Protein AF-A0A383CFB6-F1 (afdb_monomer)

Sequence (200 aa):
MDIAASIQEVTEKVVLRMARSLIQETGEENLCLAGGVALNCVANGKILREGNQKNLWIQPAAGDAGGAIGAALAAYYLHFEQPRKQVSLGDSMRGGYLGPVFPNEDIITYLKEVGAQFEILQEENLVRKCVEILKEGKALGWFQGKMEFGPRALGARSIHGDPRLPQMQSILNKKVKFRESFRPFAPSVLSEDVTEWFDL

Secondary structure (DSSP, 8-state):
--HHHHHHHHHHHHHHHHHHHHHHHH--SEEEE-SGGGG-HHHHHHHHHHS--SEEEE-TTTTGGGHHHHHHHHIIIIIS-PPPPPPPSS-TTGGG--S----HHHHHHHHHHTT-------HHHHHHHHHHHHHTT--EEEE-SSPPSSSS--SSEEEE--TT-TTHHHHIIIIIS---TT--------GGGHHHH---

Nearest PDB structures (foldseek):
  3vex-assembly1_A  TM=9.458E-01  e=3.088E-10  Streptoalloteichus tenebrarius
  3vf4-assembly1_A  TM=9.458E-01  e=6.364E-10  Streptoalloteichus tenebrarius
  3veo-assembly1_A  TM=9.495E-01  e=1.706E-09  Streptoalloteichus tenebrarius
  7vzu-assembly1_A  TM=8.639E-01  e=4.886E-09  Streptomyces hygroscopicus
  7vzq-assembly1_A  TM=8.637E-01  e=1.075E-08  Streptomyces hygroscopicus

Radius of gyration: 20.76 Å; Cα contacts (8 Å, |Δi|>4): 192; chains: 1; bounding box: 46×48×52 Å

Organism: NCBI:txid408172

Mean predicted aligned error: 4.47 Å

pLDDT: mean 93.65, std 5.76, range [56.28, 98.38]

Solvent-accessible surface area (backbone atoms only — not comparable to full-atom values): 12074 Å² total; per-residue (Å²): 133,66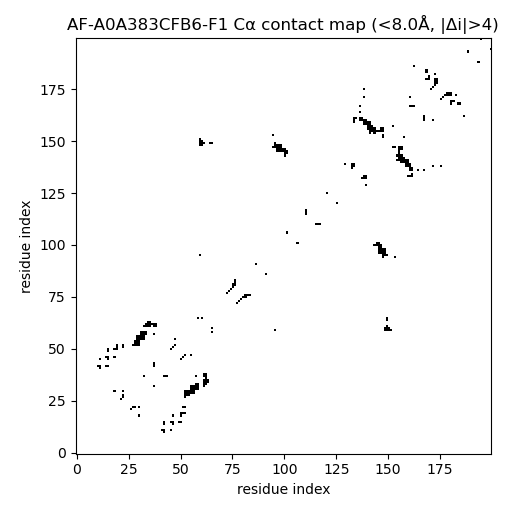,61,72,61,54,52,50,53,51,49,34,55,54,53,35,49,52,44,35,50,50,34,69,73,68,66,50,51,67,44,79,42,61,40,62,74,60,70,41,62,70,43,49,55,48,32,70,77,70,21,83,49,80,41,81,47,68,50,71,28,22,33,76,79,34,46,61,56,52,52,52,51,44,44,44,46,67,70,65,61,41,83,82,75,85,75,66,93,73,72,80,64,59,85,33,47,75,43,68,63,77,58,69,68,59,51,52,51,52,37,56,75,74,66,55,91,83,84,91,67,57,69,72,58,44,53,52,51,54,52,53,44,26,74,71,68,38,79,42,82,40,83,44,70,37,28,48,46,45,93,58,66,85,72,22,64,30,76,48,61,40,86,86,43,85,61,42,57,46,48,45,21,57,76,70,64,69,45,65,62,82,64,83,83,80,90,86,76,57,82,90,48,43,76,81,79,43,99,125

Structure (mmCIF, N/CA/C/O backbone):
data_AF-A0A383CFB6-F1
#
_entry.id   AF-A0A383CFB6-F1
#
loop_
_atom_site.group_PDB
_atom_site.id
_atom_site.type_symbol
_atom_site.label_atom_id
_atom_site.label_alt_id
_atom_site.label_comp_id
_atom_site.label_asym_id
_atom_site.label_entity_id
_atom_site.label_seq_id
_atom_site.pdbx_PDB_ins_code
_atom_site.Cartn_x
_atom_site.Cartn_y
_atom_site.Cartn_z
_atom_site.occupancy
_atom_site.B_iso_or_equiv
_atom_site.auth_seq_id
_atom_site.auth_comp_id
_atom_site.auth_asym_id
_atom_site.auth_atom_id
_atom_site.pdbx_PDB_model_num
ATOM 1 N N . MET A 1 1 ? -11.457 -29.226 3.536 1.00 56.28 1 MET A N 1
ATOM 2 C CA . MET A 1 1 ? -11.390 -28.623 4.884 1.00 56.28 1 MET A CA 1
ATOM 3 C C . MET A 1 1 ? -10.796 -27.246 4.686 1.00 56.28 1 MET A C 1
ATOM 5 O O . MET A 1 1 ? -9.635 -27.153 4.305 1.00 56.28 1 MET A O 1
ATOM 9 N N . ASP A 1 2 ? -11.595 -26.202 4.875 1.00 91.75 2 ASP A N 1
ATOM 10 C CA . ASP A 1 2 ? -11.274 -24.856 4.380 1.00 91.75 2 ASP A CA 1
ATOM 11 C C . ASP A 1 2 ? -10.631 -24.009 5.478 1.00 91.75 2 ASP A C 1
ATOM 13 O O . ASP A 1 2 ? -11.124 -22.953 5.864 1.00 91.75 2 ASP A O 1
ATOM 17 N N . ILE A 1 3 ? -9.506 -24.507 6.001 1.00 96.44 3 ILE A N 1
ATOM 18 C CA . ILE A 1 3 ? -8.820 -23.963 7.185 1.00 96.44 3 ILE A CA 1
ATOM 19 C C . ILE A 1 3 ? -8.560 -22.455 7.049 1.00 96.44 3 ILE A C 1
ATOM 21 O O . ILE A 1 3 ? -8.809 -21.702 7.987 1.00 96.44 3 ILE A O 1
ATOM 25 N N . ALA A 1 4 ? -8.101 -22.001 5.879 1.00 95.12 4 ALA A N 1
ATOM 26 C CA . ALA A 1 4 ? -7.820 -20.587 5.635 1.00 95.12 4 ALA A CA 1
ATOM 27 C C . ALA A 1 4 ? -9.076 -19.708 5.771 1.00 95.12 4 ALA A C 1
ATOM 29 O O . ALA A 1 4 ? -9.016 -18.653 6.400 1.00 95.12 4 ALA A O 1
ATOM 30 N N . ALA A 1 5 ? -10.214 -20.160 5.233 1.00 96.00 5 ALA A N 1
ATOM 31 C CA . ALA A 1 5 ? -11.481 -19.444 5.337 1.00 96.00 5 ALA A CA 1
ATOM 32 C C . ALA A 1 5 ? -11.985 -19.418 6.788 1.00 96.00 5 ALA A C 1
ATOM 34 O O . ALA A 1 5 ? -12.358 -18.359 7.286 1.00 96.00 5 ALA A O 1
ATOM 35 N N . SER A 1 6 ? -11.914 -20.549 7.498 1.00 97.44 6 SER A N 1
ATOM 36 C CA . SER A 1 6 ? -12.333 -20.625 8.903 1.00 97.44 6 SER A CA 1
ATOM 37 C C . SER A 1 6 ? -11.491 -19.730 9.823 1.00 97.44 6 SER A C 1
ATOM 39 O O . SER A 1 6 ? -12.042 -19.037 10.676 1.00 97.44 6 SER A O 1
ATOM 41 N N . ILE A 1 7 ? -10.163 -19.693 9.648 1.00 97.62 7 ILE A N 1
ATOM 42 C CA . ILE A 1 7 ? -9.279 -18.816 10.439 1.00 97.62 7 ILE A CA 1
ATOM 43 C C . ILE A 1 7 ? -9.559 -17.340 10.138 1.00 97.62 7 ILE A C 1
ATOM 45 O O . ILE A 1 7 ? -9.589 -16.521 11.060 1.00 97.62 7 ILE A O 1
ATOM 49 N N . GLN A 1 8 ? -9.776 -16.999 8.866 1.00 97.75 8 GLN A N 1
ATOM 50 C CA . GLN A 1 8 ? -10.136 -15.643 8.457 1.00 97.75 8 GLN A CA 1
ATOM 51 C C . GLN A 1 8 ? -11.457 -15.206 9.109 1.00 97.75 8 GLN A C 1
ATOM 53 O O . GLN A 1 8 ? -11.505 -14.147 9.732 1.00 97.75 8 GLN A O 1
ATOM 58 N N . GLU A 1 9 ? -12.490 -16.050 9.069 1.00 97.88 9 GLU A N 1
ATOM 59 C CA . GLU A 1 9 ? -13.789 -15.761 9.685 1.00 97.88 9 GLU A CA 1
ATOM 60 C C . GLU A 1 9 ? -13.679 -15.549 11.205 1.00 97.88 9 GLU A C 1
ATOM 62 O O . GLU A 1 9 ? -14.266 -14.614 11.759 1.00 97.88 9 GLU A O 1
ATOM 67 N N . VAL A 1 10 ? -12.910 -16.395 11.898 1.00 98.00 10 VAL A N 1
ATOM 68 C CA . VAL A 1 10 ? -12.686 -16.245 13.344 1.00 98.00 10 VAL A CA 1
ATOM 69 C C . VAL A 1 10 ? -11.918 -14.957 13.642 1.00 98.00 10 VAL A C 1
ATOM 71 O O . VAL A 1 10 ? -12.293 -14.227 14.559 1.00 98.00 10 VAL A O 1
ATOM 74 N N . THR A 1 11 ? -10.894 -14.639 12.847 1.00 98.12 11 THR A N 1
ATOM 75 C CA . THR A 1 11 ? -10.097 -13.414 13.005 1.00 98.12 11 THR A CA 1
ATOM 76 C C . THR A 1 11 ? -10.973 -12.174 12.846 1.00 98.12 11 THR A C 1
ATOM 78 O O . THR A 1 11 ? -10.937 -11.285 13.694 1.00 98.12 11 THR A O 1
ATOM 81 N N . GLU A 1 12 ? -11.824 -12.132 11.820 1.00 98.25 12 GLU A N 1
ATOM 82 C CA . GLU A 1 12 ? -12.794 -11.050 11.627 1.00 98.25 12 GLU A CA 1
ATOM 83 C C . GLU A 1 12 ? -13.729 -10.876 12.826 1.00 98.25 12 GLU A C 1
ATOM 85 O O . GLU A 1 12 ? -13.948 -9.750 13.272 1.00 98.25 12 GLU A O 1
ATOM 90 N N . LYS A 1 13 ? -14.280 -11.978 13.358 1.00 98.25 13 LYS A N 1
ATOM 91 C CA . LYS A 1 13 ? -15.183 -11.941 14.521 1.00 98.25 13 LYS A CA 1
ATOM 92 C C . LYS A 1 13 ? -14.486 -11.375 15.755 1.00 98.25 13 LYS A C 1
ATOM 94 O O . LYS A 1 13 ? -15.066 -10.547 16.456 1.00 98.25 13 LYS A O 1
ATOM 99 N N . VAL A 1 14 ? -13.256 -11.814 16.018 1.00 98.19 14 VAL A N 1
ATOM 100 C CA . VAL A 1 14 ? -12.479 -11.368 17.181 1.00 98.19 14 VAL A CA 1
ATOM 101 C C . VAL A 1 14 ? -12.123 -9.890 17.055 1.00 98.19 14 VAL A C 1
ATOM 103 O O . VAL A 1 14 ? -12.409 -9.123 17.973 1.00 98.19 14 VAL A O 1
ATOM 106 N N . VAL A 1 15 ? -11.574 -9.468 15.915 1.00 98.00 15 VAL A N 1
ATOM 107 C CA . VAL A 1 15 ? -11.158 -8.074 15.707 1.00 98.00 15 VAL A CA 1
ATOM 108 C C . VAL A 1 15 ? -12.360 -7.124 15.745 1.00 98.00 15 VAL A C 1
ATOM 110 O O . VAL A 1 15 ? -12.293 -6.088 16.404 1.00 98.00 15 VAL A O 1
ATOM 113 N N . LEU A 1 16 ? -13.487 -7.485 15.119 1.00 98.38 16 LEU A N 1
ATOM 114 C CA . LEU A 1 16 ? -14.709 -6.675 15.172 1.00 98.38 16 LEU A CA 1
ATOM 115 C C . LEU A 1 16 ? -15.244 -6.539 16.603 1.00 98.38 16 LEU A C 1
ATOM 117 O O . LEU A 1 16 ? -15.657 -5.452 17.008 1.00 98.38 16 LEU A O 1
ATOM 121 N N . ARG A 1 17 ? -15.226 -7.630 17.380 1.00 98.25 17 ARG A N 1
ATOM 122 C CA . ARG A 1 17 ? -15.632 -7.596 18.789 1.00 98.25 17 ARG A CA 1
ATOM 123 C C . ARG A 1 17 ? -14.736 -6.659 19.594 1.00 98.25 17 ARG A C 1
ATOM 125 O O . ARG A 1 17 ? -15.265 -5.853 20.347 1.00 98.25 17 ARG A O 1
ATOM 132 N N . MET A 1 18 ? -13.418 -6.733 19.407 1.00 97.56 18 MET A N 1
ATOM 133 C CA . MET A 1 18 ? -12.470 -5.836 20.078 1.00 97.56 18 MET A CA 1
ATOM 134 C C . MET A 1 18 ? -12.724 -4.368 19.723 1.00 97.56 18 MET A C 1
ATOM 136 O O . MET A 1 18 ? -12.772 -3.537 20.623 1.00 97.56 18 MET A O 1
ATOM 140 N N . ALA A 1 19 ? -12.939 -4.059 18.440 1.00 97.44 19 ALA A N 1
ATOM 141 C CA . ALA A 1 19 ? -13.248 -2.702 17.990 1.00 97.44 19 ALA A CA 1
ATOM 142 C C . ALA A 1 19 ? -14.524 -2.162 18.655 1.00 97.44 19 ALA A C 1
ATOM 144 O O . ALA A 1 19 ? -14.488 -1.107 19.280 1.00 97.44 19 ALA A O 1
ATOM 145 N N . ARG A 1 20 ? -15.630 -2.918 18.605 1.00 97.44 20 ARG A N 1
ATOM 146 C CA . ARG A 1 20 ? -16.903 -2.514 19.228 1.00 97.44 20 ARG A CA 1
ATOM 147 C C . ARG A 1 20 ? -16.791 -2.344 20.740 1.00 97.44 20 ARG A C 1
ATOM 149 O O . ARG A 1 20 ? -17.326 -1.377 21.269 1.00 97.44 20 ARG A O 1
ATOM 156 N N . SER A 1 21 ? -16.114 -3.271 21.420 1.00 97.69 21 SER A N 1
ATOM 157 C CA . SER A 1 21 ? -15.884 -3.180 22.865 1.00 97.69 21 SER A CA 1
ATOM 158 C C . SER A 1 21 ? -15.096 -1.923 23.217 1.00 97.69 21 SER A C 1
ATOM 160 O O . SER A 1 21 ? -15.522 -1.188 24.096 1.00 97.69 21 SER A O 1
ATOM 162 N N . LEU A 1 22 ? -14.021 -1.621 22.480 1.00 96.88 22 LEU A N 1
ATOM 163 C CA . LEU A 1 22 ? -13.230 -0.415 22.714 1.00 96.88 22 LEU A CA 1
ATOM 164 C C . LEU A 1 22 ? -14.071 0.854 22.536 1.00 96.88 22 LEU A C 1
ATOM 166 O O . LEU A 1 22 ? -14.070 1.699 23.420 1.00 96.88 22 LEU A O 1
ATOM 170 N N . ILE A 1 23 ? -14.829 0.963 21.440 1.00 97.00 23 ILE A N 1
ATOM 171 C CA . ILE A 1 23 ? -15.701 2.120 21.175 1.00 97.00 23 ILE A CA 1
ATOM 172 C C . ILE A 1 23 ? -16.776 2.268 22.260 1.00 97.00 23 ILE A C 1
ATOM 174 O O . ILE A 1 23 ? -17.051 3.377 22.710 1.00 97.00 23 ILE A O 1
ATOM 178 N N . GLN A 1 24 ? -17.368 1.161 22.717 1.00 97.06 24 GLN A N 1
ATOM 179 C CA . GLN A 1 24 ? -18.364 1.179 23.789 1.00 97.06 24 GLN A CA 1
ATOM 180 C C . GLN A 1 24 ? -17.764 1.598 25.140 1.00 97.06 24 GLN A C 1
ATOM 182 O O . GLN A 1 24 ? -18.418 2.307 25.901 1.00 97.06 24 GLN A O 1
ATOM 187 N N . GLU A 1 25 ? -16.551 1.142 25.450 1.00 97.88 25 GLU A N 1
ATOM 188 C CA . GLU A 1 25 ? -15.872 1.424 26.718 1.00 97.88 25 GLU A CA 1
ATOM 189 C C . GLU A 1 25 ? -15.330 2.854 26.788 1.00 97.88 25 GLU A C 1
ATOM 191 O O . GLU A 1 25 ? -15.395 3.478 27.847 1.00 97.88 25 GLU A O 1
ATOM 196 N N . THR A 1 26 ? -14.800 3.383 25.682 1.00 97.44 26 THR A N 1
ATOM 197 C CA . THR A 1 26 ? -14.163 4.708 25.658 1.00 97.44 26 THR A CA 1
ATOM 198 C C . THR A 1 26 ? -15.105 5.826 25.220 1.00 97.44 26 THR A C 1
ATOM 200 O O . THR A 1 26 ? -14.871 6.980 25.569 1.00 97.44 26 THR A O 1
ATOM 203 N N . GLY A 1 27 ? -16.154 5.510 24.453 1.00 96.69 27 GLY A N 1
ATOM 204 C CA . GLY A 1 27 ? -17.018 6.503 23.810 1.00 96.69 27 GLY A CA 1
ATOM 205 C C . GLY A 1 27 ? -16.343 7.266 22.663 1.00 96.69 27 GLY A C 1
ATOM 206 O O . GLY A 1 27 ? -16.894 8.257 22.187 1.00 96.69 27 GLY A O 1
ATOM 207 N N . GLU A 1 28 ? -15.157 6.837 22.225 1.00 96.12 28 GLU A N 1
ATOM 208 C CA . GLU A 1 28 ? -14.397 7.511 21.172 1.00 96.12 28 GLU A CA 1
ATOM 209 C C . GLU A 1 28 ? -15.024 7.300 19.792 1.00 96.12 28 GLU A C 1
ATOM 211 O O . GLU A 1 28 ? -15.435 6.202 19.427 1.00 96.12 28 GLU A O 1
ATOM 216 N N . GLU A 1 29 ? -15.029 8.351 18.974 1.00 94.69 29 GLU A N 1
ATOM 217 C CA . GLU A 1 29 ? -15.526 8.279 17.596 1.00 94.69 29 GLU A CA 1
ATOM 218 C C . GLU A 1 29 ? -14.449 7.797 16.602 1.00 94.69 29 GLU A C 1
ATOM 220 O O . GLU A 1 29 ? -14.763 7.432 15.466 1.00 94.69 29 GLU A O 1
ATOM 225 N N . ASN A 1 30 ? -13.173 7.813 17.003 1.00 94.25 30 ASN A N 1
ATOM 226 C CA . ASN A 1 30 ? -12.026 7.578 16.126 1.00 94.25 30 ASN A CA 1
ATOM 227 C C . ASN A 1 30 ? -11.289 6.294 16.517 1.00 94.25 30 ASN A C 1
ATOM 229 O O . ASN A 1 30 ? -10.758 6.188 17.622 1.00 94.25 30 ASN A O 1
ATOM 233 N N . LEU A 1 31 ? -11.189 5.348 15.584 1.00 96.31 31 LEU A N 1
ATOM 234 C CA . LEU A 1 31 ? -10.453 4.103 15.773 1.00 96.31 31 LEU A CA 1
ATOM 235 C C . LEU A 1 31 ? -9.143 4.122 14.981 1.00 96.31 31 LEU A C 1
ATOM 237 O O . LEU A 1 31 ? -9.148 4.253 13.758 1.00 96.31 31 LEU A O 1
ATOM 241 N N . CYS A 1 32 ? -8.021 3.935 15.676 1.00 95.31 32 CYS A N 1
ATOM 242 C CA . CYS A 1 32 ? -6.699 3.801 15.068 1.00 95.31 32 CYS A CA 1
ATOM 243 C C . CYS A 1 32 ? -6.216 2.350 15.157 1.00 95.31 32 CYS A C 1
ATOM 245 O O . CYS A 1 32 ? -6.186 1.780 16.247 1.00 95.31 32 CYS A O 1
ATOM 247 N N . LEU A 1 33 ? -5.793 1.765 14.034 1.00 96.50 33 LEU A N 1
ATOM 248 C CA . LEU A 1 33 ? -5.292 0.391 13.972 1.00 96.50 33 LEU A CA 1
ATOM 249 C C . LEU A 1 33 ? -3.806 0.337 13.595 1.00 96.50 33 LEU A C 1
ATOM 251 O O . LEU A 1 33 ? -3.351 0.964 12.635 1.00 96.50 33 LEU A O 1
ATOM 255 N N . ALA A 1 34 ? -3.064 -0.477 14.343 1.00 95.81 34 ALA A N 1
ATOM 256 C CA . ALA A 1 34 ? -1.674 -0.844 14.096 1.00 95.81 34 ALA A CA 1
ATOM 257 C C . ALA A 1 34 ? -1.436 -2.309 14.520 1.00 95.81 34 ALA A C 1
ATOM 259 O O . ALA A 1 34 ? -2.335 -2.972 15.038 1.00 95.81 34 ALA A O 1
ATOM 260 N N . GLY A 1 35 ? -0.230 -2.822 14.291 1.00 95.38 35 GLY A N 1
ATOM 261 C CA . GLY A 1 35 ? 0.121 -4.235 14.439 1.00 95.38 35 GLY A CA 1
ATOM 262 C C . GLY A 1 35 ? -0.088 -5.024 13.143 1.00 95.38 35 GLY A C 1
ATOM 263 O O . GLY A 1 35 ? -0.889 -4.655 12.285 1.00 95.38 35 GLY A O 1
ATOM 264 N N . GLY A 1 36 ? 0.622 -6.145 12.985 1.00 95.00 36 GLY A N 1
ATOM 265 C CA . GLY A 1 36 ? 0.601 -6.929 11.740 1.00 95.00 36 GLY A CA 1
ATOM 266 C C . GLY A 1 36 ? -0.797 -7.394 11.305 1.00 95.00 36 GLY A C 1
ATOM 267 O O . GLY A 1 36 ? -1.088 -7.433 10.111 1.00 95.00 36 GLY A O 1
ATOM 268 N N . VAL A 1 37 ? -1.694 -7.667 12.259 1.00 97.00 37 VAL A N 1
ATOM 269 C CA . VAL A 1 37 ? -3.092 -8.054 11.985 1.00 97.00 37 VAL A CA 1
ATOM 270 C C . VAL A 1 37 ? -3.882 -6.921 11.319 1.00 97.00 37 VAL A C 1
ATOM 272 O O . VAL A 1 37 ? -4.750 -7.197 10.494 1.00 97.00 37 VAL A O 1
ATOM 275 N N . ALA A 1 38 ? -3.538 -5.655 11.575 1.00 96.88 38 ALA A N 1
ATOM 276 C CA . ALA A 1 38 ? -4.189 -4.502 10.950 1.00 96.88 38 ALA A CA 1
ATOM 277 C C . ALA A 1 38 ? -3.904 -4.385 9.438 1.00 96.88 38 ALA A C 1
ATOM 279 O O . ALA A 1 38 ? -4.526 -3.576 8.756 1.00 96.88 38 ALA A O 1
ATOM 280 N N . LEU A 1 39 ? -3.015 -5.213 8.871 1.00 95.50 39 LEU A N 1
ATOM 281 C CA . LEU A 1 39 ? -2.832 -5.335 7.417 1.00 95.50 39 LEU A CA 1
ATOM 282 C C . LEU A 1 39 ? -3.868 -6.261 6.747 1.00 95.50 39 LEU A C 1
ATOM 284 O O . LEU A 1 39 ? -3.852 -6.417 5.518 1.00 95.50 39 LEU A O 1
ATOM 288 N N . ASN A 1 40 ? -4.770 -6.870 7.525 1.00 96.81 40 ASN A N 1
ATOM 289 C CA . ASN A 1 40 ? -5.885 -7.670 7.027 1.00 96.81 40 ASN A CA 1
ATOM 290 C C . ASN A 1 40 ? -7.023 -6.759 6.533 1.00 96.81 40 ASN A C 1
ATOM 292 O O . ASN A 1 40 ? -7.926 -6.388 7.280 1.00 96.81 40 ASN A O 1
ATOM 296 N N . CYS A 1 41 ? -6.989 -6.406 5.245 1.00 94.81 41 CYS A N 1
ATOM 297 C CA . CYS A 1 41 ? -7.975 -5.504 4.645 1.00 94.81 41 CYS A CA 1
ATOM 298 C C . CYS A 1 41 ? -9.415 -6.042 4.676 1.00 94.81 41 CYS A C 1
ATOM 300 O O . CYS A 1 41 ? -10.350 -5.247 4.708 1.00 94.81 41 CYS A O 1
ATOM 302 N N . VAL A 1 42 ? -9.605 -7.365 4.709 1.00 95.56 42 VAL A N 1
ATOM 303 C CA . VAL A 1 42 ? -10.937 -7.979 4.800 1.00 95.56 42 VAL A CA 1
ATOM 304 C C . VAL A 1 42 ? -11.543 -7.713 6.180 1.00 95.56 42 VAL A C 1
ATOM 306 O O . VAL A 1 42 ? -12.674 -7.235 6.274 1.00 95.56 42 VAL A O 1
ATOM 309 N N . ALA A 1 43 ? -10.763 -7.919 7.247 1.00 97.50 43 ALA A N 1
ATOM 310 C CA . ALA A 1 43 ? -11.179 -7.576 8.605 1.00 97.50 43 ALA A CA 1
ATOM 311 C C . ALA A 1 43 ? -11.413 -6.065 8.762 1.00 97.50 43 ALA A C 1
ATOM 313 O O . ALA A 1 43 ? -12.439 -5.660 9.306 1.00 97.50 43 ALA A O 1
ATOM 314 N N . ASN A 1 44 ? -10.528 -5.230 8.211 1.00 97.06 44 ASN A N 1
ATOM 315 C CA . ASN A 1 44 ? -10.681 -3.773 8.254 1.00 97.06 44 ASN A CA 1
ATOM 316 C C . ASN A 1 44 ? -11.957 -3.298 7.546 1.00 97.06 44 ASN A C 1
ATOM 318 O O . ASN A 1 44 ? -12.652 -2.433 8.068 1.00 97.06 44 ASN A O 1
ATOM 322 N N . GLY A 1 45 ? -12.304 -3.884 6.395 1.00 95.38 45 GLY A N 1
ATOM 323 C CA . GLY A 1 45 ? -13.550 -3.565 5.693 1.00 95.38 45 GLY A CA 1
ATOM 324 C C . GLY A 1 45 ? -14.795 -3.929 6.507 1.00 95.38 45 GLY A C 1
ATOM 325 O O . GLY A 1 45 ? -15.800 -3.225 6.452 1.00 95.38 45 GLY A O 1
ATOM 326 N N . LYS A 1 46 ? -14.726 -4.999 7.307 1.00 96.31 46 LYS A N 1
ATOM 327 C CA . LYS A 1 46 ? -15.801 -5.364 8.236 1.00 96.31 46 LYS A CA 1
ATOM 328 C C . LYS A 1 46 ? -15.924 -4.368 9.386 1.00 96.31 46 LYS A C 1
ATOM 330 O O . LYS A 1 46 ? -17.029 -3.937 9.686 1.00 96.31 46 LYS A O 1
ATOM 335 N N . ILE A 1 47 ? -14.804 -3.956 9.983 1.00 97.19 47 ILE A N 1
ATOM 336 C CA . ILE A 1 47 ? -14.784 -2.896 11.003 1.00 97.19 47 ILE A CA 1
ATOM 337 C C . ILE A 1 47 ? -15.384 -1.613 10.433 1.00 97.19 47 ILE A C 1
ATOM 339 O O . ILE A 1 47 ? -16.265 -1.042 11.060 1.00 97.19 47 ILE A O 1
ATOM 343 N N . LEU A 1 48 ? -14.971 -1.193 9.234 1.00 95.19 48 LEU A N 1
ATOM 344 C CA . LEU A 1 48 ? -15.474 0.026 8.600 1.00 95.19 48 LEU A CA 1
ATOM 345 C C . LEU A 1 48 ? -17.009 0.048 8.521 1.00 95.19 48 LEU A C 1
ATOM 347 O O . LEU A 1 48 ? -17.615 1.049 8.882 1.00 95.19 48 LEU A O 1
ATOM 351 N N . ARG A 1 49 ? -17.631 -1.068 8.119 1.00 94.31 49 ARG A N 1
ATOM 352 C CA . ARG A 1 49 ? -19.093 -1.173 7.978 1.00 94.31 49 ARG A CA 1
ATOM 353 C C . ARG A 1 49 ? -19.840 -1.409 9.290 1.00 94.31 49 ARG A C 1
ATOM 355 O O . ARG A 1 49 ? -20.988 -1.003 9.419 1.00 94.31 49 ARG A O 1
ATOM 362 N N . GLU A 1 50 ? -19.234 -2.124 10.234 1.00 95.75 50 GLU A N 1
ATOM 363 C CA . GLU A 1 50 ? -19.958 -2.719 11.365 1.00 95.75 50 GLU A CA 1
ATOM 364 C C . GLU A 1 50 ? -19.403 -2.337 12.749 1.00 95.75 50 GLU A C 1
ATOM 366 O O . GLU A 1 50 ? -19.974 -2.731 13.767 1.00 95.75 50 GLU A O 1
ATOM 371 N N . GLY A 1 51 ? -18.273 -1.637 12.822 1.00 93.75 51 GLY A N 1
ATOM 372 C CA . GLY A 1 51 ? -17.498 -1.413 14.048 1.00 93.75 51 GLY A CA 1
ATOM 373 C C . GLY A 1 51 ? -17.969 -0.256 14.935 1.00 93.75 51 GLY A C 1
ATOM 374 O O . GLY A 1 51 ? -17.468 -0.122 16.047 1.00 93.75 51 GLY A O 1
ATOM 375 N N . ASN A 1 52 ? -18.963 0.524 14.493 1.00 94.88 52 ASN A N 1
ATOM 376 C CA . ASN A 1 52 ? -19.554 1.680 15.190 1.00 94.88 52 ASN A CA 1
ATOM 377 C C . ASN A 1 52 ? -18.616 2.880 15.430 1.00 94.88 52 ASN A C 1
ATOM 379 O O . ASN A 1 52 ? -19.046 3.865 16.024 1.00 94.88 52 ASN A O 1
ATOM 383 N N . GLN A 1 53 ? -17.369 2.842 14.957 1.00 95.44 53 GLN A N 1
ATOM 384 C CA . GLN A 1 53 ? -16.538 4.043 14.866 1.00 95.44 53 GLN A CA 1
ATOM 385 C C . GLN A 1 53 ? -17.057 4.986 13.769 1.00 95.44 53 GLN A C 1
ATOM 387 O O . GLN A 1 53 ? -17.558 4.533 12.740 1.00 95.44 53 GLN A O 1
ATOM 392 N N . LYS A 1 54 ? -16.861 6.292 13.950 1.00 94.25 54 LYS A N 1
ATOM 393 C CA . LYS A 1 54 ? -17.120 7.311 12.922 1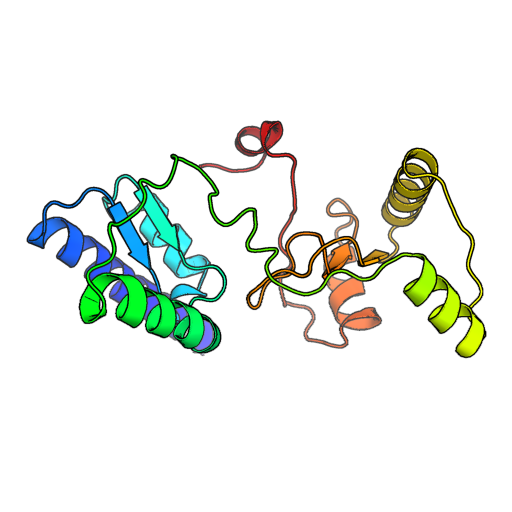.00 94.25 54 LYS A CA 1
ATOM 394 C C . LYS A 1 54 ? -15.968 7.415 11.934 1.00 94.25 54 LYS A C 1
ATOM 396 O O . LYS A 1 54 ? -16.195 7.540 10.738 1.00 94.25 54 LYS A O 1
ATOM 401 N N . ASN A 1 55 ? -14.735 7.350 12.437 1.00 93.25 55 ASN A N 1
ATOM 402 C CA . ASN A 1 55 ? -13.527 7.420 11.623 1.00 93.25 55 ASN A CA 1
ATOM 403 C C . ASN A 1 55 ? -12.626 6.219 11.902 1.00 93.25 55 ASN A C 1
ATOM 405 O O . ASN A 1 55 ? -12.460 5.801 13.050 1.00 93.25 55 ASN A O 1
ATOM 409 N N . LEU A 1 56 ? -12.008 5.700 10.844 1.00 93.88 56 LEU A N 1
ATOM 410 C CA . LEU A 1 56 ? -11.040 4.614 10.906 1.00 93.88 56 LEU A CA 1
ATOM 411 C C . LEU A 1 56 ? -9.728 5.076 10.275 1.00 93.88 56 LEU A C 1
ATOM 413 O O . LEU A 1 56 ? -9.700 5.468 9.110 1.00 93.88 56 LEU A O 1
ATOM 417 N N . TRP A 1 57 ? -8.637 4.994 11.029 1.00 93.75 57 TRP A N 1
ATOM 418 C CA . TRP A 1 57 ? -7.296 5.254 10.524 1.00 93.75 57 TRP A CA 1
ATOM 419 C C . TRP A 1 57 ? -6.404 4.035 10.737 1.00 93.75 57 TRP A C 1
ATOM 421 O O . TRP A 1 57 ? -6.395 3.427 11.806 1.00 93.75 57 TRP A O 1
ATOM 431 N N . ILE A 1 58 ? -5.649 3.661 9.708 1.00 94.06 58 ILE A N 1
ATOM 432 C CA . ILE A 1 58 ? -4.809 2.463 9.719 1.00 94.06 58 ILE A CA 1
ATOM 433 C C . ILE A 1 58 ? -3.421 2.858 9.257 1.00 94.06 58 ILE A C 1
ATOM 435 O O . ILE A 1 58 ? -3.263 3.441 8.184 1.00 94.06 58 ILE A O 1
ATOM 439 N N . GLN A 1 59 ? -2.410 2.512 10.048 1.00 93.25 59 GLN A N 1
ATOM 440 C CA . GLN A 1 59 ? -1.040 2.853 9.696 1.00 93.25 59 GLN A CA 1
ATOM 441 C C . GLN A 1 59 ? -0.588 2.089 8.429 1.00 93.25 59 GLN A C 1
ATOM 443 O O . GLN A 1 59 ? -0.632 0.856 8.440 1.00 93.25 59 GLN A O 1
ATOM 448 N N . PRO A 1 60 ? -0.086 2.742 7.352 1.00 91.44 60 PRO A N 1
ATOM 449 C CA . PRO A 1 60 ? 0.292 2.045 6.113 1.00 91.44 60 PRO A CA 1
ATOM 450 C C . PRO A 1 60 ? 1.353 0.953 6.306 1.00 91.44 60 PRO A C 1
ATOM 452 O O . PRO A 1 60 ? 1.301 -0.105 5.679 1.00 91.44 60 PRO A O 1
ATOM 455 N N . ALA A 1 61 ? 2.279 1.168 7.241 1.00 93.31 61 ALA A N 1
ATOM 456 C CA . ALA A 1 61 ? 3.246 0.176 7.698 1.00 93.31 61 ALA A CA 1
ATOM 457 C C . ALA A 1 61 ? 2.867 -0.375 9.083 1.00 93.31 61 ALA A C 1
ATOM 459 O O . ALA A 1 61 ? 3.671 -0.320 10.005 1.00 93.31 61 ALA A O 1
ATOM 460 N N . ALA A 1 62 ? 1.634 -0.864 9.257 1.00 93.56 62 ALA A N 1
ATOM 461 C CA . ALA A 1 62 ? 1.111 -1.269 10.567 1.00 93.56 62 ALA A CA 1
ATOM 462 C C . ALA A 1 62 ? 1.903 -2.385 11.277 1.00 93.56 62 ALA A C 1
ATOM 464 O O . ALA A 1 62 ? 1.821 -2.488 12.495 1.00 93.56 62 ALA A O 1
ATOM 465 N N . GLY A 1 63 ? 2.650 -3.221 10.549 1.00 91.69 63 GLY A N 1
ATOM 466 C CA . GLY A 1 63 ? 3.529 -4.232 11.150 1.00 91.69 63 GLY A CA 1
ATOM 467 C C . GLY A 1 63 ? 4.793 -3.643 11.792 1.00 91.69 63 GLY A C 1
ATOM 468 O O . GLY A 1 63 ? 4.922 -2.434 11.966 1.00 91.69 63 GLY A O 1
ATOM 469 N N . ASP A 1 64 ? 5.768 -4.502 12.083 1.00 93.06 64 ASP A N 1
ATOM 470 C CA . ASP A 1 64 ? 6.972 -4.137 12.848 1.00 93.06 64 ASP A CA 1
ATOM 471 C C . ASP A 1 64 ? 7.793 -2.999 12.223 1.00 93.06 64 ASP A C 1
ATOM 473 O O . ASP A 1 64 ? 8.397 -2.205 12.941 1.00 93.06 64 ASP A O 1
ATOM 477 N N . ALA A 1 65 ? 7.755 -2.850 10.893 1.00 90.25 65 ALA A N 1
ATOM 478 C CA . ALA A 1 65 ? 8.391 -1.728 10.202 1.00 90.25 65 ALA A CA 1
ATOM 479 C C . ALA A 1 65 ? 7.897 -0.364 10.726 1.00 90.25 65 ALA A C 1
ATOM 481 O O . ALA A 1 65 ? 8.694 0.559 10.901 1.00 90.25 65 ALA A O 1
ATOM 482 N N . GLY A 1 66 ? 6.603 -0.233 11.037 1.00 92.69 66 GLY A N 1
ATOM 483 C CA . GLY A 1 66 ? 6.034 0.986 11.615 1.00 92.69 66 GLY A CA 1
ATOM 484 C C . GLY A 1 66 ? 6.476 1.256 13.052 1.00 92.69 66 GLY A C 1
ATOM 485 O O . GLY A 1 66 ? 6.359 2.394 13.512 1.00 92.69 66 GLY A O 1
ATOM 486 N N . GLY A 1 67 ? 7.032 0.257 13.744 1.00 93.75 67 GLY A N 1
ATOM 487 C CA . GLY A 1 67 ? 7.532 0.383 15.111 1.00 93.75 67 GLY A CA 1
ATOM 488 C C . GLY A 1 67 ? 8.629 1.438 15.249 1.00 93.75 67 GLY A C 1
ATOM 489 O O . GLY A 1 67 ? 8.638 2.172 16.233 1.00 93.75 67 GLY A O 1
ATOM 490 N N . ALA A 1 68 ? 9.487 1.602 14.235 1.00 93.06 68 ALA A N 1
ATOM 491 C CA . ALA A 1 68 ? 10.515 2.647 14.230 1.00 93.06 68 ALA A CA 1
ATOM 492 C C . ALA A 1 68 ? 9.906 4.061 14.280 1.00 93.06 68 ALA A C 1
ATOM 494 O O . ALA A 1 68 ? 10.362 4.912 15.045 1.00 93.06 68 ALA A O 1
ATOM 495 N N . ILE A 1 69 ? 8.830 4.299 13.518 1.00 91.88 69 ILE A N 1
ATOM 496 C CA . ILE A 1 69 ? 8.092 5.569 13.551 1.00 91.88 69 ILE A CA 1
ATOM 497 C C . ILE A 1 69 ? 7.400 5.732 14.906 1.00 91.88 69 ILE A C 1
ATOM 499 O O . ILE A 1 69 ? 7.502 6.792 15.518 1.00 91.88 69 ILE A O 1
ATOM 503 N N . GLY A 1 70 ? 6.738 4.682 15.401 1.00 93.69 70 GLY A N 1
ATOM 504 C CA . GLY A 1 70 ? 6.079 4.700 16.709 1.00 93.69 70 GLY A CA 1
ATOM 505 C C . GLY A 1 70 ? 7.040 5.045 17.850 1.00 93.69 70 GLY A C 1
ATOM 506 O O . GLY A 1 70 ? 6.727 5.909 18.666 1.00 93.69 70 GLY A O 1
ATOM 507 N N . ALA A 1 71 ? 8.232 4.444 17.864 1.00 96.00 71 ALA A N 1
ATOM 508 C CA . ALA A 1 71 ? 9.271 4.713 18.855 1.00 96.00 71 ALA A CA 1
ATOM 509 C C . ALA A 1 71 ? 9.780 6.160 18.780 1.00 96.00 71 ALA A C 1
ATOM 511 O O . ALA A 1 71 ? 9.885 6.826 19.810 1.00 96.00 71 ALA A O 1
ATOM 512 N N . ALA A 1 72 ? 10.034 6.675 17.572 1.00 94.88 72 ALA A N 1
ATOM 513 C CA . ALA A 1 72 ? 10.454 8.062 17.383 1.00 94.88 72 ALA A CA 1
ATOM 514 C C . ALA A 1 72 ? 9.378 9.060 17.851 1.00 94.88 72 ALA A C 1
ATOM 516 O O . ALA A 1 72 ? 9.694 10.025 18.547 1.00 94.88 72 ALA A O 1
ATOM 517 N N . LEU A 1 73 ? 8.103 8.812 17.526 1.00 93.44 73 LEU A N 1
ATOM 518 C CA . LEU A 1 73 ? 6.984 9.655 17.962 1.00 93.44 73 LEU A CA 1
ATOM 519 C C . LEU A 1 73 ? 6.757 9.570 19.476 1.00 93.44 73 LEU A C 1
ATOM 521 O O . LEU A 1 73 ? 6.473 10.590 20.101 1.00 93.44 73 LEU A O 1
ATOM 525 N N . ALA A 1 74 ? 6.905 8.384 20.074 1.00 96.00 74 ALA A N 1
ATOM 526 C CA . ALA A 1 74 ? 6.813 8.202 21.518 1.00 96.00 74 ALA A CA 1
ATOM 527 C C . ALA A 1 74 ? 7.931 8.962 22.244 1.00 96.00 74 ALA A C 1
ATOM 529 O O . ALA A 1 74 ? 7.651 9.704 23.182 1.00 96.00 74 ALA A O 1
ATOM 530 N N . ALA A 1 75 ? 9.178 8.859 21.775 1.00 98.00 75 ALA A N 1
ATOM 531 C CA . ALA A 1 75 ? 10.283 9.638 22.326 1.00 98.00 75 ALA A CA 1
ATOM 532 C C . ALA A 1 75 ? 10.017 11.148 22.195 1.00 98.00 75 ALA A C 1
ATOM 534 O O . ALA A 1 75 ? 10.102 11.883 23.173 1.00 98.00 75 ALA A O 1
ATOM 535 N N . TYR A 1 76 ? 9.629 11.613 21.008 1.00 96.56 76 TYR A N 1
ATOM 536 C CA . TYR A 1 76 ? 9.424 13.037 20.749 1.00 96.56 76 TYR A CA 1
ATOM 537 C C . TYR A 1 76 ? 8.273 13.641 21.570 1.00 96.56 76 TYR A C 1
ATOM 539 O O . TYR A 1 76 ? 8.453 14.669 22.218 1.00 96.56 76 TYR A O 1
ATOM 547 N N . TYR A 1 77 ? 7.100 13.005 21.574 1.00 95.88 77 TYR A N 1
ATOM 548 C CA . TYR A 1 77 ? 5.907 13.578 22.204 1.00 95.88 77 TYR A CA 1
ATOM 549 C C . TYR A 1 77 ? 5.720 13.187 23.667 1.00 95.88 77 TYR A C 1
ATOM 551 O O . TYR A 1 77 ? 5.152 13.973 24.417 1.00 95.88 77 TYR A O 1
ATOM 559 N N . LEU A 1 78 ? 6.125 11.979 24.069 1.00 96.25 78 LEU A N 1
ATOM 560 C CA . LEU A 1 78 ? 5.895 11.492 25.433 1.00 96.25 78 LEU A CA 1
ATOM 561 C C . LEU A 1 78 ? 7.117 11.699 26.324 1.00 96.25 78 LEU A C 1
ATOM 563 O O . LEU A 1 78 ? 6.954 12.081 27.473 1.00 96.25 78 LEU A O 1
ATOM 567 N N . HIS A 1 79 ? 8.327 11.448 25.815 1.00 97.12 79 HIS A N 1
ATOM 568 C CA . HIS A 1 79 ? 9.542 11.573 26.626 1.00 97.12 79 HIS A CA 1
ATOM 569 C C . HIS A 1 79 ? 10.102 13.000 26.638 1.00 97.12 79 HIS A C 1
ATOM 571 O O . HIS A 1 79 ? 10.452 13.509 27.695 1.00 97.12 79 HIS A O 1
ATOM 577 N N . PHE A 1 80 ? 10.167 13.657 25.478 1.00 97.75 80 PHE A N 1
ATOM 578 C CA . PHE A 1 80 ? 10.637 15.043 25.364 1.00 97.75 80 PHE A CA 1
ATOM 579 C C . PHE A 1 80 ? 9.517 16.086 25.479 1.00 97.75 80 PHE A C 1
ATOM 581 O O . PHE A 1 80 ? 9.783 17.271 25.267 1.00 97.75 80 PHE A O 1
ATOM 588 N N . GLU A 1 81 ? 8.283 15.646 25.760 1.00 96.94 81 GLU A N 1
ATOM 589 C CA . GLU A 1 81 ? 7.096 16.486 25.990 1.00 96.94 81 GLU A CA 1
ATOM 590 C C . GLU A 1 81 ? 6.882 17.573 24.923 1.00 96.94 81 GLU A C 1
ATOM 592 O O . GLU A 1 81 ? 6.381 18.666 25.189 1.00 96.94 81 GLU A O 1
ATOM 597 N N . GLN A 1 82 ? 7.283 17.291 23.681 1.00 96.88 82 GLN A N 1
ATOM 598 C CA . GLN A 1 82 ? 7.126 18.253 22.602 1.00 96.88 82 GLN A CA 1
ATOM 599 C C . GLN A 1 82 ? 5.639 18.435 22.275 1.00 96.88 82 GLN A C 1
ATOM 601 O O . GLN A 1 82 ? 4.860 17.478 22.344 1.00 96.88 82 GLN A O 1
ATOM 606 N N . PRO A 1 83 ? 5.210 19.646 21.884 1.00 93.50 83 PRO A N 1
ATOM 607 C CA . PRO A 1 83 ? 3.811 19.894 21.577 1.00 93.50 83 PRO A CA 1
ATOM 608 C C . PRO A 1 83 ? 3.374 19.066 20.366 1.00 93.50 83 PRO A C 1
ATOM 610 O O . PRO A 1 83 ? 4.026 19.064 19.317 1.00 93.50 83 PRO A O 1
ATOM 613 N N . ARG A 1 84 ? 2.226 18.390 20.485 1.00 89.50 84 ARG A N 1
ATOM 614 C CA . ARG A 1 84 ? 1.594 17.729 19.339 1.00 89.50 84 ARG A CA 1
ATOM 615 C C . ARG A 1 84 ? 1.132 18.786 18.348 1.00 89.50 84 ARG A C 1
ATOM 617 O O . ARG A 1 84 ? 0.379 19.691 18.698 1.00 89.50 84 ARG A O 1
ATOM 624 N N . LYS A 1 85 ? 1.560 18.655 17.095 1.00 82.75 85 LYS A N 1
ATOM 625 C CA . LYS A 1 85 ? 1.024 19.477 16.009 1.00 82.75 85 LYS A CA 1
ATOM 626 C C . LYS A 1 85 ? -0.361 18.968 15.647 1.00 82.75 85 LYS A C 1
ATOM 628 O O . LYS A 1 85 ? -0.562 17.760 15.522 1.00 82.75 85 LYS A O 1
ATOM 633 N N . GLN A 1 86 ? -1.301 19.889 15.466 1.00 76.25 86 GLN A N 1
ATOM 634 C CA . GLN A 1 86 ? -2.613 19.537 14.953 1.00 76.25 86 GLN A CA 1
ATOM 635 C C . GLN A 1 86 ? -2.445 19.025 13.524 1.00 76.25 86 GLN A C 1
ATOM 637 O O . GLN A 1 86 ? -1.896 19.704 12.656 1.00 76.25 86 GLN A O 1
ATOM 642 N N . VAL A 1 87 ? -2.863 17.786 13.317 1.00 76.25 87 VAL A N 1
ATOM 643 C CA . VAL A 1 87 ? -2.845 17.143 12.011 1.00 76.25 87 VAL A CA 1
ATOM 644 C C . VAL A 1 87 ? -4.091 17.623 11.271 1.00 76.25 87 VAL A C 1
ATOM 646 O O . VAL A 1 87 ? -5.189 17.571 11.825 1.00 76.25 87 VAL A O 1
ATOM 649 N N . SER A 1 88 ? -3.932 18.143 10.053 1.00 68.69 88 SER A N 1
ATOM 650 C CA . SER A 1 88 ? -5.079 18.505 9.217 1.00 68.69 88 SER A CA 1
ATOM 651 C C . SER A 1 88 ? -5.906 17.261 8.902 1.00 68.69 88 SER A C 1
ATOM 653 O O . SER A 1 88 ? -5.343 16.186 8.677 1.00 68.69 88 SER A O 1
ATOM 655 N N . LEU A 1 89 ? -7.231 17.414 8.846 1.00 68.12 89 LEU A N 1
ATOM 656 C CA . LEU A 1 89 ? -8.119 16.369 8.342 1.00 68.12 89 LEU A CA 1
ATOM 657 C C . LEU A 1 89 ? -7.685 15.982 6.918 1.00 68.12 89 LEU A C 1
ATOM 659 O O . LEU A 1 89 ? -7.469 16.856 6.080 1.00 68.12 89 LEU A O 1
ATOM 663 N N . GLY A 1 90 ? -7.521 14.682 6.672 1.00 76.44 90 GLY A N 1
ATOM 664 C CA . GLY A 1 90 ? -7.060 14.130 5.397 1.00 76.44 90 GLY A CA 1
ATOM 665 C C . GLY A 1 90 ? -5.763 13.324 5.512 1.00 76.44 90 GLY A C 1
ATOM 666 O O . GLY A 1 90 ? -5.367 12.874 6.588 1.00 76.44 90 GLY A O 1
ATOM 667 N N . ASP A 1 91 ? -5.090 13.131 4.380 1.00 84.12 91 ASP A N 1
ATOM 668 C CA . ASP A 1 91 ? -3.880 12.313 4.279 1.00 84.12 91 ASP A CA 1
ATOM 669 C C . ASP A 1 91 ? -2.606 13.106 4.612 1.00 84.12 91 ASP A C 1
ATOM 671 O O . ASP A 1 91 ? -1.816 13.507 3.753 1.00 84.12 91 ASP A O 1
ATOM 675 N N . SER A 1 92 ? -2.375 13.312 5.906 1.00 85.25 92 SER A N 1
ATOM 676 C CA . SER A 1 92 ? -1.167 14.001 6.379 1.00 85.25 92 SER A CA 1
ATOM 677 C C . SER A 1 92 ? 0.124 13.194 6.185 1.00 85.25 92 SER A C 1
ATOM 679 O O . SER A 1 92 ? 1.218 13.755 6.277 1.00 85.25 92 SER A O 1
ATOM 681 N N . MET A 1 93 ? 0.026 11.893 5.884 1.00 86.19 93 MET A N 1
ATOM 682 C CA . MET A 1 93 ? 1.180 11.070 5.510 1.00 86.19 93 MET A CA 1
ATOM 683 C C . MET A 1 93 ? 1.507 11.143 4.015 1.00 86.19 93 MET A C 1
ATOM 685 O O . MET A 1 93 ? 2.552 10.622 3.618 1.00 86.19 93 MET A O 1
ATOM 689 N N . ARG A 1 94 ? 0.666 11.802 3.204 1.00 88.56 94 ARG A N 1
ATOM 690 C CA . ARG A 1 94 ? 0.819 11.961 1.749 1.00 88.56 94 ARG A CA 1
ATOM 691 C C . ARG A 1 94 ? 1.139 10.626 1.077 1.00 88.56 94 ARG A C 1
ATOM 693 O O . ARG A 1 94 ? 2.232 10.444 0.546 1.00 88.56 94 ARG A O 1
ATOM 700 N N . GLY A 1 95 ? 0.242 9.658 1.206 1.00 88.12 95 GLY A N 1
ATOM 701 C CA . GLY A 1 95 ? 0.332 8.323 0.620 1.00 88.12 95 GLY A CA 1
ATOM 702 C C . GLY A 1 95 ? 1.401 7.437 1.255 1.00 88.12 95 GLY A C 1
ATOM 703 O O . GLY A 1 95 ? 1.684 6.356 0.751 1.00 88.12 95 GLY A O 1
ATOM 704 N N . GLY A 1 96 ? 2.042 7.890 2.338 1.00 91.88 96 GLY A N 1
ATOM 705 C CA . GLY A 1 96 ? 3.182 7.195 2.923 1.00 91.88 96 GLY A CA 1
ATOM 706 C C . GLY A 1 96 ? 4.421 7.223 2.026 1.00 91.88 96 GLY A C 1
ATOM 707 O O . GLY A 1 96 ? 5.289 6.373 2.192 1.00 91.88 96 GLY A O 1
ATOM 708 N N . TYR A 1 97 ? 4.539 8.179 1.098 1.00 94.88 97 TYR A N 1
ATOM 709 C CA . TYR A 1 97 ? 5.707 8.351 0.225 1.00 94.88 97 TYR A CA 1
ATOM 710 C C . TYR A 1 97 ? 6.928 8.904 0.993 1.00 94.88 97 TYR A C 1
ATOM 712 O O . TYR A 1 97 ? 7.368 10.042 0.798 1.00 94.88 97 TYR A O 1
ATOM 720 N N . LEU A 1 98 ? 7.451 8.103 1.924 1.00 92.50 98 LEU A N 1
ATOM 721 C CA . LEU A 1 98 ? 8.528 8.456 2.858 1.00 92.50 98 LEU A CA 1
ATOM 722 C C . LEU A 1 98 ? 9.893 7.879 2.456 1.00 92.50 98 LEU A C 1
ATOM 724 O O . LEU A 1 98 ? 10.898 8.198 3.090 1.00 92.50 98 LEU A O 1
ATOM 728 N N . GLY A 1 99 ? 9.935 7.030 1.430 1.00 93.75 99 GLY A N 1
ATOM 729 C CA . GLY A 1 99 ? 11.160 6.410 0.944 1.00 93.75 99 GLY A CA 1
ATOM 730 C C . GLY A 1 99 ? 11.979 7.299 -0.003 1.00 93.75 99 GLY A C 1
ATOM 731 O O . GLY A 1 99 ? 11.645 8.468 -0.237 1.00 93.75 99 GLY A O 1
ATOM 732 N N . PRO A 1 100 ? 13.068 6.747 -0.569 1.00 95.75 100 PRO A N 1
ATOM 733 C CA . PRO A 1 100 ? 13.954 7.484 -1.460 1.00 95.75 100 PRO A CA 1
ATOM 734 C C . PRO A 1 100 ? 13.266 7.864 -2.776 1.00 95.75 100 PRO A C 1
ATOM 736 O O . PRO A 1 100 ? 12.336 7.197 -3.240 1.00 95.75 100 PRO A O 1
ATOM 739 N N . VAL A 1 101 ? 13.781 8.927 -3.389 1.00 96.25 101 VAL A N 1
ATOM 740 C CA . VAL A 1 101 ? 13.510 9.339 -4.770 1.00 96.25 101 VAL A CA 1
ATOM 741 C C . VAL A 1 101 ? 14.816 9.259 -5.551 1.00 96.25 101 VAL A C 1
ATOM 743 O O . VAL A 1 101 ? 15.879 9.507 -4.986 1.00 96.25 101 VAL A O 1
ATOM 746 N N . PHE A 1 102 ? 14.729 8.898 -6.827 1.00 96.56 102 PHE A N 1
ATOM 747 C CA . PHE A 1 102 ? 15.882 8.751 -7.708 1.00 96.56 102 PHE A CA 1
ATOM 748 C C . PHE A 1 102 ? 15.790 9.808 -8.813 1.00 96.56 1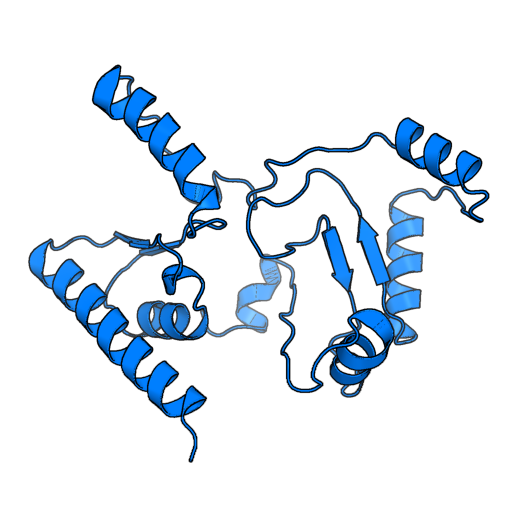02 PHE A C 1
ATOM 750 O O . PHE A 1 102 ? 14.788 9.812 -9.533 1.00 96.56 102 PHE A O 1
ATOM 757 N N . PRO A 1 103 ? 16.770 10.719 -8.920 1.00 96.06 103 PRO A N 1
ATOM 758 C CA . PRO A 1 103 ? 16.863 11.665 -10.025 1.00 96.06 103 PRO A CA 1
ATOM 759 C C . PRO A 1 103 ? 16.961 10.957 -11.380 1.00 96.06 103 PRO A C 1
ATOM 761 O O . PRO A 1 103 ? 17.495 9.849 -11.487 1.00 96.06 103 PRO A O 1
ATOM 764 N N . ASN A 1 104 ? 16.472 11.609 -12.435 1.00 94.88 104 ASN A N 1
ATOM 765 C CA . ASN A 1 104 ? 16.508 11.042 -13.784 1.00 94.88 104 ASN A CA 1
ATOM 766 C C . ASN A 1 104 ? 17.945 10.819 -14.270 1.00 94.88 104 ASN A C 1
ATOM 768 O O . ASN A 1 104 ? 18.199 9.872 -15.010 1.00 94.88 104 ASN A O 1
ATOM 772 N N . GLU A 1 105 ? 18.885 11.658 -13.843 1.00 97.25 105 GLU A N 1
ATOM 773 C CA . GLU A 1 105 ? 20.303 11.572 -14.187 1.00 97.25 105 GLU A CA 1
ATOM 774 C C . GLU A 1 105 ? 20.916 10.251 -13.701 1.00 97.25 105 GLU A C 1
ATOM 776 O O . GLU A 1 105 ? 21.605 9.569 -14.467 1.00 97.25 105 GLU A O 1
ATOM 781 N N . ASP A 1 106 ? 20.598 9.851 -12.468 1.00 97.25 106 ASP A N 1
ATOM 782 C CA . ASP A 1 106 ? 21.061 8.595 -11.872 1.00 97.25 106 ASP A CA 1
ATOM 783 C C . ASP A 1 106 ? 20.445 7.391 -12.597 1.00 97.25 106 ASP A C 1
ATOM 785 O O . ASP A 1 106 ? 21.141 6.428 -12.926 1.00 97.25 106 ASP A O 1
ATOM 789 N N . ILE A 1 107 ? 19.147 7.467 -12.921 1.00 96.88 107 ILE A N 1
ATOM 790 C CA . ILE A 1 107 ? 18.433 6.414 -13.659 1.00 96.88 107 ILE A CA 1
ATOM 791 C C . ILE A 1 107 ? 19.032 6.238 -15.060 1.00 96.88 107 ILE A C 1
ATOM 793 O O . ILE A 1 107 ? 19.318 5.115 -15.473 1.00 96.88 107 ILE A O 1
ATOM 797 N N . ILE A 1 108 ? 19.254 7.332 -15.793 1.00 97.88 108 ILE A N 1
ATOM 798 C CA . ILE A 1 108 ? 19.845 7.308 -17.139 1.00 97.88 108 ILE A CA 1
ATOM 799 C C . ILE A 1 108 ? 21.263 6.736 -17.096 1.00 97.88 108 ILE A C 1
ATOM 801 O O . ILE A 1 108 ? 21.636 5.965 -17.982 1.00 97.88 108 ILE A O 1
ATOM 805 N N . THR A 1 109 ? 22.048 7.112 -16.086 1.00 98.31 109 THR A N 1
ATOM 806 C CA . THR A 1 109 ? 23.410 6.600 -15.895 1.00 98.31 109 THR A CA 1
ATOM 807 C C . THR A 1 109 ? 23.384 5.087 -15.708 1.00 98.31 109 THR A C 1
ATOM 809 O O . THR A 1 109 ? 24.000 4.371 -16.496 1.00 98.31 109 THR A O 1
ATOM 812 N N . TYR A 1 110 ? 22.565 4.594 -14.777 1.00 97.94 110 TYR A N 1
ATOM 813 C CA . TYR A 1 110 ? 22.398 3.161 -14.545 1.00 97.94 110 TYR A CA 1
ATOM 814 C C . TYR A 1 110 ? 21.914 2.406 -15.795 1.00 97.94 110 TYR A C 1
ATOM 816 O O . TYR A 1 110 ? 22.460 1.361 -16.145 1.00 97.94 110 TYR A O 1
ATOM 824 N N . LEU A 1 111 ? 20.920 2.942 -16.518 1.00 97.94 111 LEU A N 1
ATOM 825 C CA . LEU A 1 111 ? 20.397 2.313 -17.738 1.00 97.94 111 LEU A CA 1
ATOM 826 C C . LEU A 1 111 ? 21.463 2.192 -18.836 1.00 97.94 111 LEU A C 1
ATOM 828 O O . LEU A 1 111 ? 21.506 1.177 -19.534 1.00 97.94 111 LEU A O 1
ATOM 832 N N . LYS A 1 112 ? 22.342 3.193 -18.976 1.00 98.19 112 LYS A N 1
ATOM 833 C CA . LYS A 1 112 ? 23.483 3.131 -19.902 1.00 98.19 112 LYS A CA 1
ATOM 834 C C . LYS A 1 112 ? 24.503 2.079 -19.472 1.00 98.19 112 LYS A C 1
ATOM 836 O O . LYS A 1 112 ? 24.968 1.327 -20.324 1.00 98.19 112 LYS A O 1
ATOM 841 N N . GLU A 1 113 ? 24.827 2.006 -18.182 1.00 98.38 113 GLU A N 1
ATOM 842 C CA . GLU A 1 113 ? 25.786 1.035 -17.635 1.00 98.38 113 GLU A CA 1
ATOM 843 C C . GLU A 1 113 ? 25.356 -0.413 -17.885 1.00 98.38 113 GLU A C 1
ATOM 845 O O . GLU A 1 113 ? 26.176 -1.244 -18.276 1.00 98.38 113 GLU A O 1
ATOM 850 N N . VAL A 1 114 ? 24.065 -0.715 -17.725 1.00 98.19 114 VAL A N 1
ATOM 851 C CA . VAL A 1 114 ? 23.526 -2.063 -17.980 1.00 98.19 114 VAL A CA 1
ATOM 852 C C . VAL A 1 114 ? 23.229 -2.332 -19.463 1.00 98.19 114 VAL A C 1
ATOM 854 O O . VAL A 1 114 ? 22.737 -3.407 -19.804 1.00 98.19 114 VAL A O 1
ATOM 857 N N . GLY A 1 115 ? 23.498 -1.370 -20.353 1.00 98.00 115 GLY A N 1
ATOM 858 C CA . GLY A 1 115 ? 23.249 -1.495 -21.792 1.00 98.00 115 GLY A CA 1
ATOM 859 C C . GLY A 1 115 ? 21.765 -1.559 -22.170 1.00 98.00 115 GLY A C 1
ATOM 860 O O . GLY A 1 115 ? 21.419 -2.116 -23.217 1.00 98.00 115 GLY A O 1
ATOM 861 N N . ALA A 1 116 ? 20.874 -1.020 -21.332 1.00 97.81 116 ALA A N 1
ATOM 862 C CA . ALA A 1 116 ? 19.442 -1.015 -21.602 1.00 97.81 116 ALA A CA 1
ATOM 863 C C . ALA A 1 116 ? 19.107 -0.135 -22.814 1.00 97.81 116 ALA A C 1
ATOM 865 O O . ALA A 1 116 ? 19.681 0.933 -23.022 1.00 97.81 116 ALA A O 1
ATOM 866 N N . GLN A 1 117 ? 18.121 -0.570 -23.596 1.00 97.81 117 GLN A N 1
ATOM 867 C CA . GLN A 1 117 ? 17.517 0.252 -24.640 1.00 97.81 117 GLN A CA 1
ATOM 868 C C . GLN A 1 117 ? 16.381 1.062 -24.020 1.00 97.81 117 GLN A C 1
ATOM 870 O O . GLN A 1 117 ? 15.428 0.488 -23.492 1.00 97.81 117 GLN A O 1
ATOM 875 N N . PHE A 1 118 ? 16.487 2.387 -24.069 1.00 97.12 118 PHE A N 1
ATOM 876 C CA . PHE A 1 118 ? 15.490 3.289 -23.504 1.00 97.12 118 PHE A CA 1
ATOM 877 C C . PHE A 1 118 ? 15.343 4.553 -24.348 1.00 97.12 118 PHE A C 1
ATOM 879 O O . PHE A 1 118 ? 16.204 4.906 -25.152 1.00 97.12 118 PHE A O 1
ATOM 886 N N . GLU A 1 119 ? 14.236 5.245 -24.128 1.00 96.62 119 GLU A N 1
ATOM 887 C CA . GLU A 1 119 ? 13.945 6.562 -24.679 1.00 96.62 119 GLU A CA 1
ATOM 888 C C . GLU A 1 119 ? 13.600 7.507 -23.526 1.00 96.62 119 GLU A C 1
ATOM 890 O O . GLU A 1 119 ? 13.150 7.074 -22.463 1.00 96.62 119 GLU A O 1
ATOM 895 N N . ILE A 1 120 ? 13.799 8.802 -23.745 1.00 96.75 120 ILE A N 1
ATOM 896 C CA . ILE A 1 120 ? 13.396 9.839 -22.799 1.00 96.75 120 ILE A CA 1
ATOM 897 C C . ILE A 1 120 ? 12.182 10.539 -23.397 1.00 96.75 120 ILE A C 1
ATOM 899 O O . ILE A 1 120 ? 12.250 11.066 -24.507 1.00 96.75 120 ILE A O 1
ATOM 903 N N . LEU A 1 121 ? 11.074 10.535 -22.661 1.00 96.56 121 LEU A N 1
ATOM 904 C CA . LEU A 1 121 ? 9.815 11.146 -23.074 1.00 96.56 121 LEU A CA 1
ATOM 905 C C . LEU A 1 121 ? 9.443 12.285 -22.127 1.00 96.56 121 LEU A C 1
ATOM 907 O O . LEU A 1 121 ? 9.733 12.232 -20.935 1.00 96.56 121 LEU A O 1
ATOM 911 N N . GLN A 1 122 ? 8.753 13.288 -22.670 1.00 96.56 122 GLN A N 1
ATOM 912 C CA . GLN A 1 122 ? 8.000 14.248 -21.862 1.00 96.56 122 GLN A CA 1
ATOM 913 C C . GLN A 1 122 ? 6.795 13.556 -21.216 1.00 96.56 122 GLN A C 1
ATOM 915 O O . GLN A 1 122 ? 6.306 12.550 -21.741 1.00 96.56 122 GLN A O 1
ATOM 920 N N . GLU A 1 123 ? 6.316 14.100 -20.100 1.00 94.25 123 GLU A N 1
ATOM 921 C CA . GLU A 1 123 ? 5.301 13.474 -19.249 1.00 94.25 123 GLU A CA 1
ATOM 922 C C . GLU A 1 123 ? 4.031 13.089 -20.019 1.00 94.25 123 GLU A C 1
ATOM 924 O O . GLU A 1 123 ? 3.586 11.942 -19.942 1.00 94.25 123 GLU A O 1
ATOM 929 N N . GLU A 1 124 ? 3.495 13.979 -20.855 1.00 97.19 124 GLU A N 1
ATOM 930 C CA . GLU A 1 124 ? 2.264 13.708 -21.602 1.00 97.19 124 GLU A CA 1
ATOM 931 C C . GLU A 1 124 ? 2.441 12.550 -22.592 1.00 97.19 124 GLU A C 1
ATOM 933 O O . GLU A 1 124 ? 1.542 11.726 -22.779 1.00 97.19 124 GLU A O 1
ATOM 938 N N . ASN A 1 125 ? 3.615 12.462 -23.221 1.00 98.00 125 ASN A N 1
ATOM 939 C CA . ASN A 1 125 ? 3.934 11.389 -24.159 1.00 98.00 125 ASN A CA 1
ATOM 940 C C . ASN A 1 125 ? 4.213 10.069 -23.433 1.00 98.00 125 ASN A C 1
ATOM 942 O O . ASN A 1 125 ? 3.807 9.015 -23.927 1.00 98.00 125 ASN A O 1
ATOM 946 N N . LEU A 1 126 ? 4.847 10.121 -22.257 1.00 96.69 126 LEU A N 1
ATOM 947 C CA . LEU A 1 126 ? 5.042 8.963 -21.388 1.00 96.69 126 LEU A CA 1
ATOM 948 C C . LEU A 1 126 ? 3.691 8.372 -20.975 1.00 96.69 126 LEU A C 1
ATOM 950 O O . LEU A 1 126 ? 3.452 7.187 -21.202 1.00 96.69 126 LEU A O 1
ATOM 954 N N . VAL A 1 127 ? 2.786 9.201 -20.444 1.00 97.00 127 VAL A N 1
ATOM 955 C CA . VAL A 1 127 ? 1.448 8.771 -20.013 1.00 97.00 127 VAL A CA 1
ATOM 956 C C . VAL A 1 127 ? 0.670 8.173 -21.184 1.00 97.00 127 VAL A C 1
ATOM 958 O O . VAL A 1 127 ? 0.154 7.062 -21.063 1.00 97.00 127 VAL A O 1
ATOM 961 N N . ARG A 1 128 ? 0.645 8.842 -22.347 1.00 98.00 128 ARG A N 1
ATOM 962 C CA . ARG A 1 128 ? -0.006 8.306 -23.558 1.00 98.00 128 ARG A CA 1
ATOM 963 C C . ARG A 1 128 ? 0.551 6.938 -23.946 1.00 98.00 128 ARG A C 1
ATOM 965 O O . ARG A 1 128 ? -0.222 6.015 -24.194 1.00 98.00 128 ARG A O 1
ATOM 972 N N . LYS A 1 129 ? 1.878 6.780 -23.957 1.00 97.88 129 LYS A N 1
ATOM 973 C CA . LYS A 1 129 ? 2.517 5.503 -24.300 1.00 97.88 129 LYS A CA 1
ATOM 974 C C . LYS A 1 129 ? 2.173 4.405 -23.293 1.00 97.88 129 LYS A C 1
ATOM 976 O O . LYS A 1 129 ? 1.863 3.285 -23.693 1.00 97.88 129 LYS A O 1
ATOM 981 N N . CYS A 1 130 ? 2.177 4.722 -22.001 1.00 97.25 130 CYS A N 1
ATOM 982 C CA . CYS A 1 130 ? 1.773 3.801 -20.942 1.00 97.25 130 CYS A CA 1
ATOM 983 C C . CYS A 1 130 ? 0.314 3.347 -21.090 1.00 97.25 130 CYS A C 1
ATOM 985 O O . CYS A 1 130 ? 0.037 2.156 -20.951 1.00 97.25 130 CYS A O 1
ATOM 987 N N . VAL A 1 131 ? -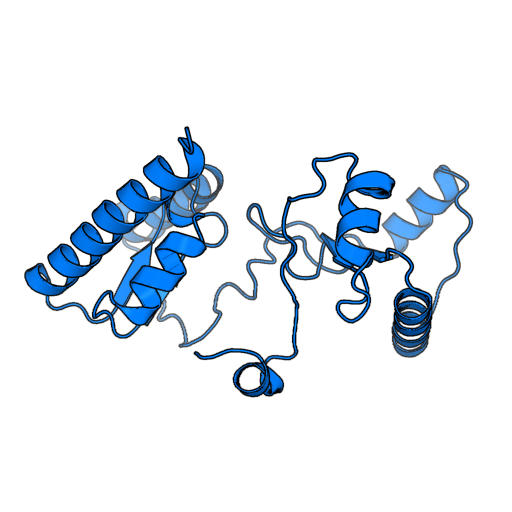0.602 4.258 -21.426 1.00 96.88 131 VAL A N 1
ATOM 988 C CA . VAL A 1 131 ? -2.016 3.931 -21.670 1.00 96.88 131 VAL A CA 1
ATOM 989 C C . VAL A 1 131 ? -2.170 2.973 -22.851 1.00 96.88 131 VAL A C 1
ATOM 991 O O . VAL A 1 131 ? -2.890 1.981 -22.731 1.00 96.88 131 VAL A O 1
ATOM 994 N N . GLU A 1 132 ? -1.473 3.206 -23.966 1.00 97.81 132 GLU A N 1
ATOM 995 C CA . GLU A 1 132 ? -1.530 2.287 -25.111 1.00 97.81 132 GLU A CA 1
ATOM 996 C C . GLU A 1 132 ? -0.960 0.901 -24.766 1.00 97.81 132 GLU A C 1
ATOM 998 O O . GLU A 1 132 ? -1.596 -0.108 -25.062 1.00 97.81 132 GLU A O 1
ATOM 1003 N N . ILE A 1 133 ? 0.157 0.828 -24.030 1.00 96.62 133 ILE A N 1
ATOM 1004 C CA . ILE A 1 133 ? 0.714 -0.446 -23.531 1.00 96.62 133 ILE A CA 1
ATOM 1005 C C . ILE A 1 133 ? -0.314 -1.210 -22.683 1.00 96.62 133 ILE A C 1
ATOM 1007 O O . ILE A 1 133 ? -0.469 -2.425 -22.839 1.00 96.62 133 ILE A O 1
ATOM 1011 N N . LEU A 1 134 ? -1.024 -0.517 -21.788 1.00 96.44 134 LEU A N 1
ATOM 1012 C CA . LEU A 1 134 ? -2.056 -1.136 -20.956 1.00 96.44 134 LEU A CA 1
ATOM 1013 C C . LEU A 1 134 ? -3.242 -1.620 -21.800 1.00 96.44 134 LEU A C 1
ATOM 1015 O O . LEU A 1 134 ? -3.675 -2.757 -21.617 1.00 96.44 134 LEU A O 1
ATOM 1019 N N . LYS A 1 135 ? -3.716 -0.821 -22.767 1.00 96.25 135 LYS A N 1
ATOM 1020 C CA . LYS A 1 135 ? -4.804 -1.200 -23.695 1.00 96.25 135 LYS A CA 1
ATOM 1021 C C . LYS A 1 135 ? -4.458 -2.419 -24.553 1.00 96.25 135 LYS A C 1
ATOM 1023 O O . LYS A 1 135 ? -5.346 -3.196 -24.891 1.00 96.25 135 LYS A O 1
ATOM 1028 N N . GLU A 1 136 ? -3.182 -2.620 -24.867 1.00 96.06 136 GLU A N 1
ATOM 1029 C CA . GLU A 1 136 ? -2.677 -3.826 -25.537 1.00 96.06 136 GLU A CA 1
ATOM 1030 C C . GLU A 1 136 ? -2.629 -5.064 -24.616 1.00 96.06 136 GLU A C 1
ATOM 1032 O O . GLU A 1 136 ? -2.221 -6.148 -25.040 1.00 96.06 136 GLU A O 1
ATOM 1037 N N . GLY A 1 137 ? -3.026 -4.933 -23.347 1.00 94.19 137 GLY A N 1
ATOM 1038 C CA . GLY A 1 137 ? -3.054 -6.022 -22.374 1.00 94.19 137 GLY A CA 1
ATOM 1039 C C . GLY A 1 137 ? -1.680 -6.433 -21.853 1.00 94.19 137 GLY A C 1
ATOM 1040 O O . GLY A 1 137 ? -1.515 -7.556 -21.364 1.00 94.19 137 GLY A O 1
ATOM 1041 N N . LYS A 1 138 ? -0.688 -5.543 -21.945 1.00 94.75 138 LYS A N 1
ATOM 1042 C CA . LYS A 1 138 ? 0.656 -5.768 -21.403 1.00 94.75 138 LYS A CA 1
ATOM 1043 C C . LYS A 1 138 ? 0.725 -5.366 -19.927 1.00 94.75 138 LYS A C 1
ATOM 1045 O O . LYS A 1 138 ? -0.039 -4.535 -19.445 1.00 94.75 138 LYS A O 1
ATOM 1050 N N . ALA A 1 139 ? 1.677 -5.963 -19.214 1.00 94.56 139 ALA A N 1
ATOM 1051 C CA . ALA A 1 139 ? 2.045 -5.533 -17.871 1.00 94.56 139 ALA A CA 1
ATOM 1052 C C . ALA A 1 139 ? 3.006 -4.342 -17.957 1.00 94.56 139 ALA A C 1
ATOM 1054 O O . ALA A 1 139 ? 3.968 -4.385 -18.726 1.00 94.56 139 ALA A O 1
ATOM 1055 N N . LEU A 1 140 ? 2.770 -3.313 -17.147 1.00 96.31 140 LEU A N 1
ATOM 1056 C CA . LEU A 1 140 ? 3.583 -2.100 -17.113 1.00 96.31 140 LEU A CA 1
ATOM 1057 C C . LEU A 1 140 ? 4.250 -1.958 -15.743 1.00 96.31 140 LEU A C 1
ATOM 1059 O O . LEU A 1 140 ? 3.568 -1.787 -14.736 1.00 96.31 140 LEU A O 1
ATOM 1063 N N . GLY A 1 141 ? 5.581 -2.012 -15.702 1.00 96.62 141 GLY A N 1
ATOM 1064 C CA . GLY A 1 141 ? 6.344 -1.611 -14.520 1.00 96.62 141 GLY A CA 1
ATOM 1065 C C . GLY A 1 141 ? 6.366 -0.089 -14.393 1.00 96.62 141 GLY A C 1
ATOM 1066 O O . GLY A 1 141 ? 6.579 0.609 -15.382 1.00 96.62 141 GLY A O 1
ATOM 1067 N N . TRP A 1 142 ? 6.147 0.419 -13.185 1.00 97.00 142 TRP A N 1
ATOM 10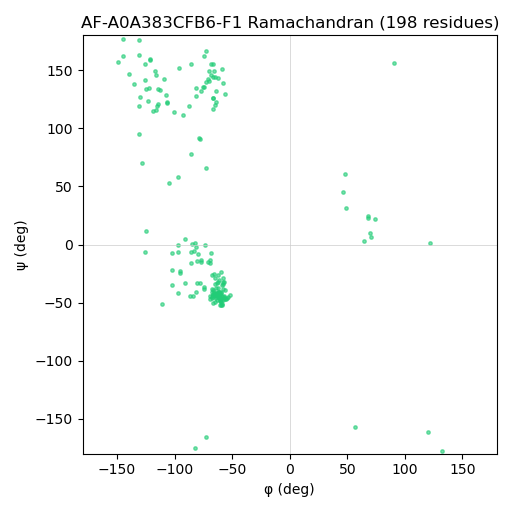68 C CA . TRP A 1 142 ? 6.08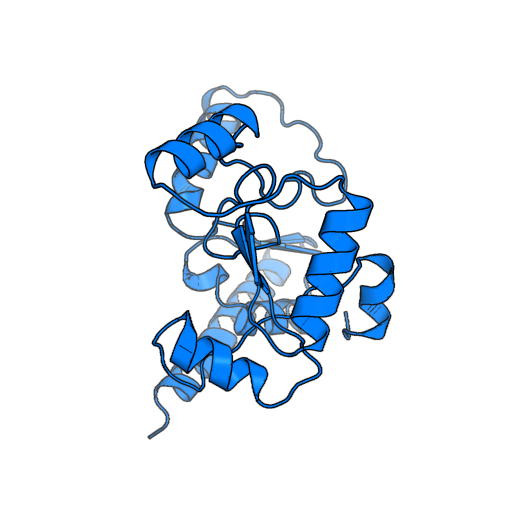0 1.844 -12.895 1.00 97.00 142 TRP A CA 1
ATOM 1069 C C . TRP A 1 142 ? 6.966 2.192 -11.703 1.00 97.00 142 TRP A C 1
ATOM 1071 O O . TRP A 1 142 ? 6.782 1.684 -10.594 1.00 97.00 142 TRP A O 1
ATOM 1081 N N . PHE A 1 143 ? 7.947 3.050 -11.966 1.00 96.75 143 PHE A N 1
ATOM 1082 C CA . PHE A 1 143 ? 8.957 3.493 -11.017 1.00 96.75 143 PHE A CA 1
ATOM 1083 C C . PHE A 1 143 ? 9.026 5.019 -11.084 1.00 96.75 143 PHE A C 1
ATOM 1085 O O . PHE A 1 143 ? 9.674 5.567 -11.969 1.00 96.75 143 PHE A O 1
ATOM 1092 N N . GLN A 1 144 ? 8.307 5.704 -10.196 1.00 94.69 144 GLN A N 1
ATOM 1093 C CA . GLN A 1 144 ? 8.216 7.168 -10.192 1.00 94.69 144 GLN A CA 1
ATOM 1094 C C . GLN A 1 144 ? 8.265 7.735 -8.778 1.00 94.69 144 GLN A C 1
ATOM 1096 O O . GLN A 1 144 ? 7.773 7.116 -7.838 1.00 94.69 144 GLN A O 1
ATOM 1101 N N . GLY A 1 145 ? 8.856 8.919 -8.618 1.00 95.12 145 GLY A N 1
ATOM 1102 C CA . GLY A 1 145 ? 8.836 9.670 -7.362 1.00 95.12 145 GLY A CA 1
ATOM 1103 C C . GLY A 1 145 ? 9.391 8.925 -6.138 1.00 95.12 145 GLY A C 1
ATOM 1104 O O . GLY A 1 145 ? 10.206 7.996 -6.237 1.00 95.12 145 GLY A O 1
ATOM 1105 N N . LYS A 1 146 ? 8.954 9.374 -4.957 1.00 96.62 146 LYS A N 1
ATOM 1106 C CA . LYS A 1 146 ? 9.320 8.780 -3.666 1.00 96.62 146 LYS A CA 1
ATOM 1107 C C . LYS A 1 146 ? 8.666 7.417 -3.489 1.00 96.62 146 LYS A C 1
ATOM 1109 O O . LYS A 1 146 ? 7.506 7.245 -3.827 1.00 96.62 146 LYS A O 1
ATOM 1114 N N . MET A 1 147 ? 9.401 6.472 -2.919 1.00 95.62 147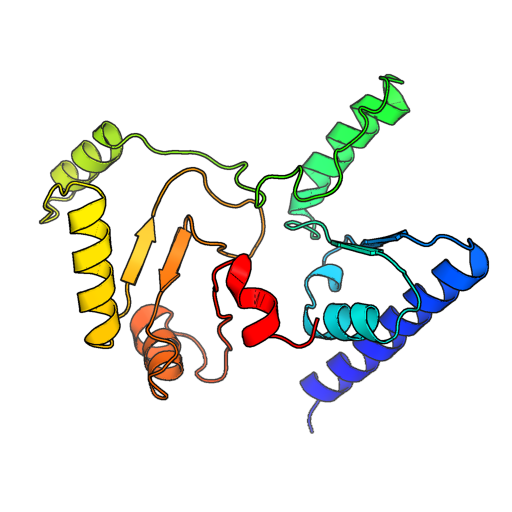 MET A N 1
ATOM 1115 C CA . MET A 1 147 ? 8.882 5.141 -2.602 1.00 95.62 147 MET A CA 1
ATOM 1116 C C . MET A 1 147 ? 7.878 5.171 -1.436 1.00 95.62 147 MET A C 1
ATOM 1118 O O . MET A 1 147 ? 8.054 5.911 -0.463 1.00 95.62 147 MET A O 1
ATOM 1122 N N . GLU A 1 148 ? 6.841 4.342 -1.536 1.00 95.50 148 GLU A N 1
ATOM 1123 C CA . GLU A 1 148 ? 5.856 4.083 -0.485 1.00 95.50 148 GLU A CA 1
ATOM 1124 C C . GLU A 1 148 ? 6.493 3.403 0.735 1.00 95.50 148 GLU A C 1
ATOM 1126 O O . GLU A 1 148 ? 7.347 2.524 0.606 1.00 95.50 148 GLU A O 1
ATOM 1131 N N . PHE A 1 149 ? 6.029 3.748 1.934 1.00 94.31 149 PHE A N 1
ATOM 1132 C CA . PHE A 1 149 ? 6.385 3.068 3.171 1.00 94.31 149 PHE A CA 1
ATOM 1133 C C . PHE A 1 149 ? 5.283 2.097 3.594 1.00 94.31 149 PHE A C 1
ATOM 1135 O O . PHE A 1 149 ? 4.182 2.496 3.970 1.00 94.31 149 PHE A O 1
ATOM 1142 N N . GLY A 1 150 ? 5.606 0.807 3.565 1.00 93.38 150 GLY A N 1
ATOM 1143 C CA . GLY A 1 150 ? 4.686 -0.273 3.901 1.00 93.38 150 GLY A CA 1
ATOM 1144 C C . GLY A 1 150 ? 4.711 -1.387 2.854 1.00 93.38 150 GLY A C 1
ATOM 1145 O O . GLY A 1 150 ? 5.485 -1.343 1.901 1.00 93.38 150 GLY A O 1
ATOM 1146 N N . PRO A 1 151 ? 3.874 -2.423 3.017 1.00 92.38 151 PRO A N 1
ATOM 1147 C CA . PRO A 1 151 ? 3.910 -3.615 2.171 1.00 92.38 151 PRO A CA 1
ATOM 1148 C C . PRO A 1 151 ? 3.109 -3.472 0.866 1.00 92.38 151 PRO A C 1
ATOM 1150 O O . PRO A 1 151 ? 2.980 -4.442 0.113 1.00 92.38 151 PRO A O 1
ATOM 1153 N N . ARG A 1 152 ? 2.489 -2.313 0.619 1.00 93.25 152 ARG A N 1
ATOM 1154 C CA . ARG A 1 152 ? 1.619 -2.071 -0.537 1.00 93.25 152 ARG A CA 1
ATOM 1155 C C . ARG A 1 152 ? 2.267 -1.055 -1.468 1.00 93.25 152 ARG A C 1
ATOM 1157 O O . ARG A 1 152 ? 2.705 -0.005 -1.023 1.00 93.25 152 ARG A O 1
ATOM 1164 N N . ALA A 1 153 ? 2.271 -1.381 -2.755 1.00 94.75 153 ALA A N 1
ATOM 1165 C CA . ALA A 1 153 ? 2.534 -0.410 -3.803 1.00 94.75 153 ALA A CA 1
ATOM 1166 C C . ALA A 1 153 ? 1.275 0.447 -4.009 1.00 94.75 153 ALA A C 1
ATOM 1168 O O . ALA A 1 153 ? 0.178 -0.111 -4.097 1.00 94.75 153 ALA A O 1
ATOM 1169 N N . LEU A 1 154 ? 1.439 1.767 -4.060 1.00 95.00 154 LEU A N 1
ATOM 1170 C CA . LEU A 1 154 ? 0.371 2.773 -4.152 1.00 95.00 154 LEU A CA 1
ATOM 1171 C C . LEU A 1 154 ? 0.550 3.720 -5.350 1.00 95.00 154 LEU A C 1
ATOM 1173 O O . LEU A 1 154 ? -0.156 4.715 -5.453 1.00 95.00 154 LEU A O 1
ATOM 1177 N N . GLY A 1 155 ? 1.462 3.397 -6.270 1.00 94.62 155 GLY A N 1
ATOM 1178 C CA . GLY A 1 155 ? 1.637 4.125 -7.530 1.00 94.62 155 GLY A CA 1
ATOM 1179 C C . GLY A 1 155 ? 3.031 4.703 -7.760 1.00 94.62 155 GLY A C 1
ATOM 1180 O O . GLY A 1 155 ? 3.255 5.300 -8.803 1.00 94.62 155 GLY A O 1
ATOM 1181 N N . ALA A 1 156 ? 3.994 4.497 -6.859 1.00 96.06 156 ALA A N 1
ATOM 1182 C CA . ALA A 1 156 ? 5.393 4.868 -7.081 1.00 96.06 156 ALA A CA 1
ATOM 1183 C C . ALA A 1 156 ? 6.269 3.663 -7.438 1.00 96.06 156 ALA A C 1
ATOM 1185 O O . ALA A 1 156 ? 7.198 3.809 -8.235 1.00 96.06 156 ALA A O 1
ATOM 1186 N N . ARG A 1 157 ? 6.002 2.476 -6.878 1.00 96.50 157 ARG A N 1
ATOM 1187 C CA . ARG A 1 157 ? 6.728 1.226 -7.192 1.00 96.50 157 ARG A CA 1
ATOM 1188 C C . ARG A 1 157 ? 5.756 0.105 -7.542 1.00 96.50 157 ARG A C 1
ATOM 1190 O O . ARG A 1 157 ? 5.556 -0.838 -6.779 1.00 96.50 157 ARG A O 1
ATOM 1197 N N . SER A 1 158 ? 5.120 0.230 -8.701 1.00 96.44 158 SER A N 1
ATOM 1198 C CA . SER A 1 158 ? 3.942 -0.563 -9.060 1.00 96.44 158 SER A CA 1
ATOM 1199 C C . SER A 1 158 ? 4.130 -1.386 -10.327 1.00 96.44 158 SER A C 1
ATOM 1201 O O . SER A 1 158 ? 4.982 -1.112 -11.165 1.00 96.44 158 SER A O 1
ATOM 1203 N N . ILE A 1 159 ? 3.301 -2.419 -10.462 1.00 95.94 159 ILE A N 1
ATOM 1204 C CA . ILE A 1 159 ? 3.082 -3.118 -11.728 1.00 95.94 159 ILE A CA 1
ATOM 1205 C C . ILE A 1 159 ? 1.605 -2.942 -12.053 1.00 95.94 159 ILE A C 1
ATOM 1207 O O . ILE A 1 159 ? 0.759 -3.452 -11.314 1.00 95.94 159 ILE A O 1
ATOM 1211 N N . HIS A 1 160 ? 1.314 -2.231 -13.135 1.00 96.06 160 HIS A N 1
ATOM 1212 C CA . HIS A 1 160 ? -0.037 -1.981 -13.616 1.00 96.06 160 HIS A CA 1
ATOM 1213 C C . HIS A 1 160 ? -0.425 -2.980 -14.708 1.00 96.06 160 HIS A C 1
ATOM 1215 O O . HIS A 1 160 ? 0.417 -3.502 -15.444 1.00 96.06 160 HIS A O 1
ATOM 1221 N N . GLY A 1 161 ? -1.724 -3.232 -14.805 1.00 95.62 161 GLY A N 1
ATOM 1222 C CA . GLY A 1 161 ? -2.353 -3.994 -15.874 1.00 95.62 161 GLY A CA 1
ATOM 1223 C C . GLY A 1 161 ? -3.765 -3.465 -16.100 1.00 95.62 161 GLY A C 1
ATOM 1224 O O . GLY A 1 161 ? -4.338 -2.854 -15.199 1.00 95.62 161 GLY A O 1
ATOM 1225 N N . ASP A 1 162 ? -4.312 -3.681 -17.293 1.00 96.00 162 ASP A N 1
ATOM 1226 C CA . ASP A 1 162 ? -5.676 -3.263 -17.627 1.00 96.00 162 ASP A CA 1
ATOM 1227 C C . ASP A 1 162 ? -6.709 -4.060 -16.805 1.00 96.00 162 ASP A C 1
ATOM 1229 O O . ASP A 1 162 ? -6.800 -5.284 -16.970 1.00 96.00 162 ASP A O 1
ATOM 1233 N N . PRO A 1 163 ? -7.496 -3.402 -15.930 1.00 93.25 163 PRO A N 1
ATOM 1234 C CA . PRO A 1 163 ? -8.476 -4.077 -15.083 1.00 93.25 163 PRO A CA 1
ATOM 1235 C C . PRO A 1 163 ? -9.685 -4.615 -15.864 1.00 93.25 163 PRO A C 1
ATOM 1237 O O . PRO A 1 163 ? -10.420 -5.447 -15.338 1.00 93.25 163 PRO A O 1
ATOM 1240 N N . ARG A 1 164 ? -9.894 -4.183 -17.116 1.00 93.94 164 ARG A N 1
ATOM 1241 C CA . ARG A 1 164 ? -11.022 -4.614 -17.962 1.00 93.94 164 ARG A CA 1
ATOM 1242 C C . ARG A 1 164 ? -10.787 -5.972 -18.612 1.00 93.94 164 ARG A C 1
ATOM 1244 O O . ARG A 1 164 ? -11.719 -6.557 -19.154 1.00 93.94 164 ARG A O 1
ATOM 1251 N N . LEU A 1 165 ? -9.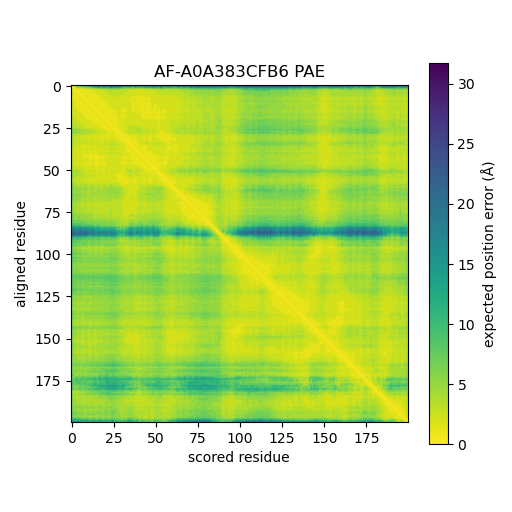546 -6.463 -18.597 1.00 94.00 165 LEU A N 1
ATOM 1252 C CA . LEU A 1 165 ? -9.165 -7.728 -19.214 1.00 94.00 165 LEU A CA 1
ATOM 1253 C C . LEU A 1 165 ? -9.256 -8.873 -18.192 1.00 94.00 165 LEU A C 1
ATOM 1255 O O . LEU A 1 165 ? -8.398 -8.957 -17.307 1.00 94.00 165 LEU A O 1
ATOM 1259 N N . PRO A 1 166 ? -10.206 -9.819 -18.330 1.00 91.50 166 PRO A N 1
ATOM 1260 C CA . PRO A 1 166 ? -10.392 -10.902 -17.357 1.00 91.50 166 PRO A CA 1
ATOM 1261 C C . PRO A 1 166 ? -9.138 -11.764 -17.147 1.00 91.50 166 PRO A C 1
ATOM 1263 O O . PRO A 1 166 ? -8.866 -12.253 -16.051 1.00 91.50 166 PRO A O 1
ATOM 1266 N N . GLN A 1 167 ? -8.326 -11.929 -18.192 1.00 91.06 167 GLN A N 1
ATOM 1267 C CA . GLN A 1 167 ? -7.089 -12.706 -18.150 1.00 91.06 167 GLN A CA 1
ATOM 1268 C C . GLN A 1 167 ? -5.916 -11.990 -17.461 1.00 91.06 167 GLN A C 1
ATOM 1270 O O . GLN A 1 167 ? -4.916 -12.647 -17.152 1.00 91.06 167 GLN A O 1
ATOM 1275 N N . MET A 1 168 ? -6.004 -10.678 -17.204 1.00 92.88 168 MET A N 1
ATOM 1276 C CA . MET A 1 168 ? -4.883 -9.874 -16.699 1.00 92.88 168 MET A CA 1
ATOM 1277 C C . MET A 1 168 ? -4.367 -10.380 -15.347 1.00 92.88 168 MET A C 1
ATOM 1279 O O . MET A 1 168 ? -3.158 -10.522 -15.167 1.00 92.88 168 MET A O 1
ATOM 1283 N N . GLN A 1 169 ? -5.259 -10.766 -14.427 1.00 90.44 169 GLN A N 1
ATOM 1284 C CA . GLN A 1 169 ? -4.866 -11.362 -13.141 1.00 90.44 169 GLN A CA 1
ATOM 1285 C C . GLN A 1 169 ? -3.970 -12.596 -13.337 1.00 90.44 169 GLN A C 1
ATOM 1287 O O . GLN A 1 169 ? -2.920 -12.725 -12.701 1.00 90.44 169 GLN A O 1
ATOM 1292 N N . SER A 1 170 ? -4.368 -13.500 -14.238 1.00 87.75 170 SER A N 1
ATOM 1293 C CA . SER A 1 170 ? -3.622 -14.730 -14.520 1.00 87.75 170 SER A CA 1
ATOM 1294 C C . SER A 1 170 ? -2.279 -14.428 -15.185 1.00 87.75 170 SER A C 1
ATOM 1296 O O . SER A 1 170 ? -1.264 -15.019 -14.811 1.00 87.75 170 SER A O 1
ATOM 1298 N N . ILE A 1 171 ? -2.254 -13.473 -16.123 1.00 88.38 171 ILE A N 1
ATOM 1299 C CA . ILE A 1 171 ? -1.032 -13.009 -16.794 1.00 88.38 171 ILE A CA 1
ATOM 1300 C C . ILE A 1 171 ? -0.034 -12.471 -15.765 1.00 88.38 171 ILE A C 1
ATOM 1302 O O . ILE A 1 171 ? 1.106 -12.937 -15.726 1.00 88.38 171 ILE A O 1
ATOM 1306 N N . LEU A 1 172 ? -0.460 -11.552 -14.897 1.00 90.50 172 LEU A N 1
ATOM 1307 C CA . LEU A 1 172 ? 0.416 -10.946 -13.895 1.00 90.50 172 LEU A CA 1
ATOM 1308 C C . LEU A 1 172 ? 0.923 -11.973 -12.875 1.00 90.50 172 LEU A C 1
ATOM 1310 O O . LEU A 1 172 ? 2.110 -11.973 -12.546 1.00 90.50 172 LEU A O 1
ATOM 1314 N N . ASN A 1 173 ? 0.064 -12.874 -12.389 1.00 89.88 173 ASN A N 1
ATOM 1315 C CA . ASN A 1 173 ? 0.483 -13.894 -11.426 1.00 89.88 173 ASN A CA 1
ATOM 1316 C C . ASN A 1 173 ? 1.466 -14.902 -12.041 1.00 89.88 173 ASN A C 1
ATOM 1318 O O . ASN A 1 173 ? 2.488 -15.185 -11.421 1.00 89.88 173 ASN A O 1
ATOM 1322 N N . LYS A 1 174 ? 1.207 -15.400 -13.258 1.00 85.38 174 LYS A N 1
ATOM 1323 C CA . LYS A 1 174 ? 2.012 -16.474 -13.868 1.00 85.38 174 LYS A CA 1
ATOM 1324 C C . LYS A 1 174 ? 3.272 -15.981 -14.575 1.00 85.38 174 LYS A C 1
ATOM 1326 O O . LYS A 1 174 ? 4.313 -16.608 -14.439 1.00 85.38 174 LYS A O 1
ATOM 1331 N N . LYS A 1 175 ? 3.172 -14.903 -15.360 1.00 82.44 175 LYS A N 1
ATOM 1332 C CA . LYS A 1 175 ? 4.256 -14.460 -16.257 1.00 82.44 175 LYS A CA 1
ATOM 1333 C C . LYS A 1 175 ? 5.154 -13.383 -15.657 1.00 82.44 175 LYS A C 1
ATOM 1335 O O . LYS A 1 175 ? 6.270 -13.220 -16.128 1.00 82.44 175 LYS A O 1
ATOM 1340 N N . VAL A 1 176 ? 4.661 -12.637 -14.667 1.00 84.94 176 VAL A N 1
ATOM 1341 C CA . VAL A 1 176 ? 5.392 -11.498 -14.088 1.00 84.94 176 VAL A CA 1
ATOM 1342 C C . VAL A 1 176 ? 5.835 -11.794 -12.661 1.00 84.94 176 VAL A C 1
ATOM 1344 O O . VAL A 1 176 ? 7.003 -11.628 -12.332 1.00 84.94 176 VAL A O 1
ATOM 1347 N N . LYS A 1 177 ? 4.908 -12.236 -11.802 1.00 84.94 177 LYS A N 1
ATOM 1348 C CA . LYS A 1 177 ? 5.176 -12.451 -10.370 1.00 84.94 177 LYS A CA 1
ATOM 1349 C C . LYS A 1 177 ? 5.509 -13.896 -9.998 1.00 84.94 177 LYS A C 1
ATOM 1351 O O . LYS A 1 177 ? 5.830 -14.127 -8.838 1.00 84.94 177 LYS A O 1
ATOM 1356 N N . PHE A 1 178 ? 5.397 -14.833 -10.941 1.00 87.94 178 PHE A N 1
ATOM 1357 C CA . PHE A 1 178 ? 5.677 -16.264 -10.759 1.00 87.94 178 PHE A CA 1
ATOM 1358 C C . PHE A 1 178 ? 5.063 -16.849 -9.473 1.00 87.94 178 PHE A C 1
ATOM 1360 O O . PHE A 1 178 ? 5.721 -17.555 -8.714 1.00 87.94 178 PHE A O 1
ATOM 1367 N N . ARG A 1 179 ? 3.793 -16.517 -9.212 1.00 88.69 179 ARG A N 1
ATOM 1368 C CA . ARG A 1 179 ? 3.061 -16.882 -7.989 1.00 88.69 179 ARG A CA 1
ATOM 1369 C C . ARG A 1 179 ? 1.694 -17.488 -8.299 1.00 88.69 179 ARG A C 1
ATOM 1371 O O . ARG A 1 179 ? 1.264 -17.545 -9.453 1.00 88.69 179 ARG A O 1
ATOM 1378 N N . GLU A 1 180 ? 0.995 -17.920 -7.259 1.00 84.94 180 GLU A N 1
ATOM 1379 C CA . GLU A 1 180 ? -0.284 -18.616 -7.358 1.00 84.94 180 GLU A CA 1
ATOM 1380 C C . GLU A 1 180 ? -1.342 -17.782 -8.094 1.00 84.94 180 GLU A C 1
ATOM 1382 O O . GLU A 1 180 ? -1.479 -16.573 -7.886 1.00 84.94 180 GLU A O 1
ATOM 1387 N N . SER A 1 181 ? -2.133 -18.437 -8.949 1.00 83.06 181 SER A N 1
ATOM 1388 C CA . SER A 1 181 ? -3.067 -17.751 -9.849 1.00 83.06 181 SER A CA 1
ATOM 1389 C C . SER A 1 181 ? -4.220 -17.051 -9.137 1.00 83.06 181 SER A C 1
ATOM 1391 O O . SER A 1 181 ? -4.736 -16.075 -9.671 1.00 83.06 181 SER A O 1
ATOM 1393 N N . PHE A 1 182 ? -4.602 -17.520 -7.946 1.00 82.69 182 PHE A N 1
ATOM 1394 C CA . PHE A 1 182 ? -5.725 -16.984 -7.172 1.00 82.69 182 PHE A CA 1
ATOM 1395 C C . PHE A 1 182 ? -5.385 -15.701 -6.400 1.00 82.69 182 PHE A C 1
ATOM 1397 O O . PHE A 1 182 ? -6.272 -15.087 -5.811 1.00 82.69 182 PHE A O 1
ATOM 1404 N N . ARG A 1 183 ? -4.109 -15.289 -6.352 1.00 86.69 183 ARG A N 1
ATOM 1405 C CA . ARG A 1 183 ? -3.694 -14.102 -5.592 1.00 86.69 183 ARG A CA 1
ATOM 1406 C C . ARG A 1 183 ? -4.353 -12.853 -6.195 1.00 86.69 183 ARG A C 1
ATOM 1408 O O . ARG A 1 183 ? -4.123 -12.574 -7.377 1.00 86.69 183 ARG A O 1
ATOM 1415 N N . PRO A 1 184 ? -5.127 -12.086 -5.409 1.00 89.38 184 PRO A N 1
ATOM 1416 C CA . PRO A 1 184 ? -5.867 -10.949 -5.932 1.00 89.38 184 PRO A CA 1
ATOM 1417 C C . PRO A 1 184 ? -4.943 -9.773 -6.274 1.00 89.38 184 PRO A C 1
ATOM 1419 O O . PRO A 1 184 ? -3.770 -9.717 -5.875 1.00 89.38 184 PRO A O 1
ATOM 1422 N N . PHE A 1 185 ? -5.514 -8.822 -7.006 1.00 92.38 185 PHE A N 1
ATOM 1423 C CA . PHE A 1 185 ? -4.972 -7.488 -7.240 1.00 92.38 185 PHE A CA 1
ATOM 1424 C C . PHE A 1 185 ? -5.985 -6.458 -6.738 1.00 92.38 185 PHE A C 1
ATOM 1426 O O . PHE A 1 185 ? -7.160 -6.781 -6.584 1.00 92.38 185 PHE A O 1
ATOM 1433 N N . ALA A 1 186 ? -5.513 -5.247 -6.463 1.00 92.88 186 ALA A N 1
ATOM 1434 C CA . ALA A 1 186 ? -6.359 -4.122 -6.093 1.00 92.88 186 ALA A CA 1
ATOM 1435 C C . ALA A 1 186 ? -6.386 -3.111 -7.251 1.00 92.88 186 ALA A C 1
ATOM 1437 O O . ALA A 1 186 ? -5.354 -2.942 -7.910 1.00 92.88 186 ALA A O 1
ATOM 1438 N N . PRO A 1 187 ? -7.533 -2.469 -7.515 1.00 93.81 187 PRO A N 1
ATOM 1439 C CA . PRO A 1 187 ? -7.620 -1.367 -8.464 1.00 93.81 187 PRO A CA 1
ATOM 1440 C C . PRO A 1 187 ? -7.013 -0.077 -7.888 1.00 93.81 187 PRO A C 1
ATOM 1442 O O . PRO A 1 187 ? -6.867 0.078 -6.675 1.00 93.81 187 PRO A O 1
ATOM 1445 N N . SER A 1 188 ? -6.708 0.864 -8.776 1.00 94.44 188 SER A N 1
ATOM 1446 C CA . SER A 1 188 ? -6.462 2.270 -8.447 1.00 94.44 188 SER A CA 1
ATOM 1447 C C . SER A 1 188 ? -7.409 3.110 -9.295 1.00 94.44 188 SER A C 1
ATOM 1449 O O . SER A 1 188 ? -7.542 2.845 -10.489 1.00 94.44 188 SER A O 1
ATOM 1451 N N . VAL A 1 189 ? -8.069 4.085 -8.677 1.00 95.06 189 VAL A N 1
ATOM 1452 C CA . VAL A 1 189 ? -8.999 5.016 -9.331 1.00 95.06 189 VAL A CA 1
ATOM 1453 C C . VAL A 1 189 ? -8.647 6.442 -8.927 1.00 95.06 189 VAL A C 1
ATOM 1455 O O . VAL A 1 189 ? -7.926 6.645 -7.945 1.00 95.06 189 VAL A O 1
ATOM 145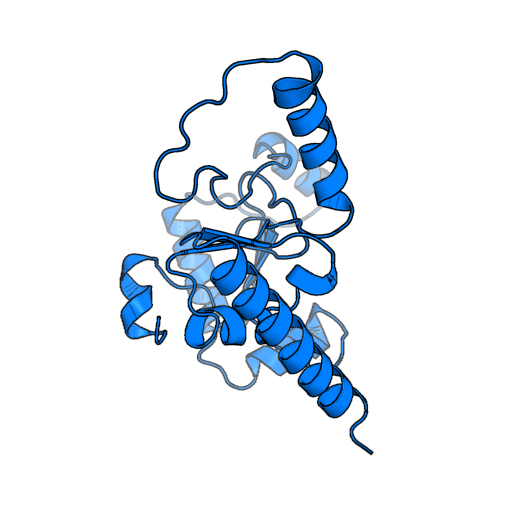8 N N . LEU A 1 190 ? -9.149 7.417 -9.679 1.00 94.56 190 LEU A N 1
ATOM 1459 C CA . LEU A 1 190 ? -9.071 8.815 -9.284 1.00 94.56 190 LEU A CA 1
ATOM 1460 C C . LEU A 1 190 ? -9.912 9.056 -8.025 1.00 94.56 190 LEU A C 1
ATOM 1462 O O . LEU A 1 190 ? -10.913 8.375 -7.792 1.00 94.56 190 LEU A O 1
ATOM 1466 N N . SER A 1 191 ? -9.494 10.010 -7.194 1.00 91.38 191 SER A N 1
ATOM 1467 C CA . SER A 1 191 ? -10.183 10.278 -5.926 1.00 91.38 191 SER A CA 1
ATOM 1468 C C . SER A 1 191 ? -11.601 10.796 -6.155 1.00 91.38 191 SER A C 1
ATOM 1470 O O . SER A 1 191 ? -12.487 10.516 -5.354 1.00 91.38 191 SER A O 1
ATOM 1472 N N . GLU A 1 192 ? -11.799 11.554 -7.229 1.00 95.25 192 GLU A N 1
ATOM 1473 C CA . GLU A 1 192 ? -13.079 12.091 -7.683 1.00 95.25 192 GLU A CA 1
ATOM 1474 C C . GLU A 1 192 ? -14.065 11.007 -8.142 1.00 95.25 192 GLU A C 1
ATOM 1476 O O . GLU A 1 192 ? -15.269 11.201 -8.004 1.00 95.25 192 GLU A O 1
ATOM 1481 N N . ASP A 1 193 ? -13.567 9.849 -8.584 1.00 95.81 193 ASP A N 1
ATOM 1482 C CA . ASP A 1 193 ? -14.391 8.753 -9.107 1.00 95.81 193 ASP A CA 1
ATOM 1483 C C . ASP A 1 193 ? -14.681 7.681 -8.042 1.00 95.81 193 ASP A C 1
ATOM 1485 O O . ASP A 1 193 ? -15.339 6.678 -8.313 1.00 95.81 193 ASP A O 1
ATOM 1489 N N . VAL A 1 194 ? -14.174 7.836 -6.812 1.00 93.44 194 VAL A N 1
ATOM 1490 C CA . VAL A 1 194 ? -14.212 6.766 -5.800 1.00 93.44 194 VAL A CA 1
ATOM 1491 C C . VAL A 1 194 ? -15.634 6.280 -5.496 1.00 93.44 194 VAL A C 1
ATOM 1493 O O . VAL A 1 194 ? -15.844 5.077 -5.360 1.00 93.44 194 VAL A O 1
ATOM 1496 N N . THR A 1 195 ? -16.611 7.189 -5.448 1.00 94.19 195 THR A N 1
ATOM 1497 C CA . THR A 1 195 ? -18.020 6.879 -5.153 1.00 94.19 195 THR A CA 1
ATOM 1498 C C . THR A 1 195 ? -18.762 6.259 -6.335 1.00 94.19 195 THR A C 1
ATOM 1500 O O . THR A 1 195 ? -19.839 5.705 -6.146 1.00 94.19 195 THR A O 1
ATOM 1503 N N . GLU A 1 196 ? -18.207 6.331 -7.549 1.00 95.38 196 GLU A N 1
ATOM 1504 C CA . GLU A 1 196 ? -18.740 5.615 -8.712 1.00 95.38 196 GLU A CA 1
ATOM 1505 C C . GLU A 1 196 ? -18.345 4.131 -8.675 1.00 95.38 196 GLU A C 1
ATOM 1507 O O . GLU A 1 196 ? -19.108 3.267 -9.109 1.00 95.38 196 GLU A O 1
ATOM 1512 N N . TRP A 1 197 ? -17.163 3.825 -8.130 1.00 92.44 197 TRP A N 1
ATOM 1513 C CA . TRP A 1 197 ? -16.584 2.479 -8.162 1.00 92.44 197 TRP A CA 1
ATOM 1514 C C . TRP A 1 197 ? -16.707 1.695 -6.850 1.00 92.44 197 TRP A C 1
ATOM 1516 O O . TRP A 1 197 ? -16.606 0.464 -6.883 1.00 92.44 197 TRP A O 1
ATOM 1526 N N . PHE A 1 198 ? -16.889 2.360 -5.705 1.00 90.94 198 PHE A N 1
ATOM 1527 C CA . PHE A 1 198 ? -16.901 1.719 -4.387 1.00 90.94 198 PHE A CA 1
ATOM 1528 C C . PHE A 1 198 ? -18.042 2.216 -3.495 1.00 90.94 198 PHE A C 1
ATOM 1530 O O . PHE A 1 198 ? -18.270 3.416 -3.372 1.00 90.94 198 PHE A O 1
ATOM 1537 N N . ASP A 1 199 ? -18.679 1.276 -2.792 1.00 83.81 199 ASP A N 1
ATOM 1538 C CA . ASP A 1 199 ? -19.652 1.557 -1.734 1.00 83.81 199 ASP A CA 1
ATOM 1539 C C . ASP A 1 199 ? -18.910 1.936 -0.435 1.00 83.81 199 ASP A C 1
ATOM 1541 O O . ASP A 1 199 ? -18.519 1.058 0.349 1.00 83.81 199 ASP A O 1
ATOM 1545 N N . LEU A 1 200 ? -18.667 3.237 -0.237 1.00 73.19 200 LEU A N 1
ATOM 1546 C CA . LEU A 1 200 ? -17.974 3.822 0.922 1.00 73.19 200 LEU A CA 1
ATOM 1547 C C . LEU A 1 200 ? -18.830 4.861 1.649 1.00 73.19 200 LEU A C 1
ATOM 1549 O O . LEU A 1 200 ? -19.522 5.647 0.965 1.00 73.19 200 LEU A O 1
#

InterPro domains:
  IPR003696 Carbamoyltransferase [PF02543] (2-73)
  IPR031730 Carbamoyltransferase, C-terminal [PF16861] (132-199)
  IPR038152 Carbamoyltransferase, C-terminal domain superfamily [G3DSA:3.90.870.20] (95-200)
  IPR043129 ATPase, nucleotide binding domain [SSF53067] (2-77)
  IPR051338 NodU/CmcH Carbamoyltransferase [PTHR34847] (1-199)

Foldseek 3Di:
DCVVVVVLVVLLVVLLVVLQVVCVVPVAQEAEAAEPSLVPVVSVVSCVVRSNHNYYHYDQARYPLCVVVVVVCCCQCPVVVHDDDDQDPDPSCVQQLPADFDDPVRVVVVCVVVVHDDDDDDPVVVVVVVVVCQVVFHKDFAAHGGAHDHDDDDGHGDIDHNPVDPCSLQCCQVVPVNHDSPDDDDDDDDPVCDVVPDDD